Protein AF-0000000086651908 (afdb_homodimer)

Sequence (314 aa):
MNETTIYGICTTQDLDAVMSHMNNARYLREIDFARFHYFIQTEAFSLMRKMGATAVLGGSSTRYRRPIPFLMVYKITTKLIYWDEKSLYFEHKFINLRNNFIHTIILTKQTTIGLKISLTEFLQKLEPEINLPEITQDLKLWLESMEYSSQKLKKKNMNETTIYGICTTQDLDAVMSHMNNARYLREIDFARFHYFIQTEAFSLMRKMGATAVLGGSSTRYRRPIPFLMVYKITTKLIYWDEKSLYFEHKFINLRNNFIHTIILTKQTTIGLKISLTEFLQKLEPEINLPEITQDLKLWLESMEYSSQKLKKKN

Solvent-accessible surface area (backbone atoms only — not comparable to full-atom values): 16407 Å² total; per-residue (Å²): 122,74,67,41,74,48,76,49,65,37,48,77,88,36,36,34,91,90,39,74,24,55,28,75,24,49,55,49,45,52,46,52,52,47,50,50,51,42,29,55,76,62,46,46,45,63,52,35,50,76,58,61,24,49,74,40,76,40,30,38,38,37,41,47,72,44,82,50,44,66,65,41,51,30,33,38,38,39,30,64,52,36,66,53,70,53,35,43,28,36,42,35,37,37,26,32,69,87,78,64,47,67,28,33,42,34,40,35,36,33,36,52,42,63,59,89,61,46,43,65,58,56,47,29,73,70,36,72,82,65,73,85,52,74,76,47,68,27,57,52,29,36,53,50,12,51,52,44,50,53,51,56,55,56,71,73,98,120,74,67,41,75,49,77,50,64,36,48,78,89,36,35,35,92,89,40,73,25,55,27,74,25,48,55,48,44,52,46,53,53,49,50,50,50,43,29,55,74,62,45,46,44,61,54,35,50,74,59,61,23,50,72,42,76,40,31,39,37,38,40,46,71,45,84,50,46,66,66,41,51,31,33,38,39,39,30,64,51,36,65,52,70,52,34,42,29,33,42,35,36,37,25,33,67,87,76,64,48,68,27,34,42,33,40,35,34,31,35,53,42,64,59,90,61,47,43,65,57,55,46,30,72,71,35,74,83,65,72,86,52,72,75,48,68,28,57,51,29,38,52,51,12,50,50,45,50,53,50,57,55,55,72,75,99

Organism: Vespula vulgaris (NCBI:txid7454)

pLDDT: mean 92.07, std 8.55, range [45.19, 98.31]

InterPro domains:
  IPR029069 HotDog domain superfamily [SSF54637] (4-116)
  IPR051490 THEM6/lcsJ thioesterase [PTHR12475] (1-156)

Foldseek 3Di:
DDKDKDKDWAAPVQDDPVDQFGDPVVVVVVVVVVVVVVCVVLVVVVLCVVLVKDKDWPDKDKDFDATHGHGFMWMKMKDFQFDDFFKTKIKIFTAGPPPRDTGMIMITIIGMDNHPGGVVVSVCVSPVPDDGHDDDPVRVVVVVVVVVVVVVVVVVD/DDKDKDKDWAAPVQDDPVDQ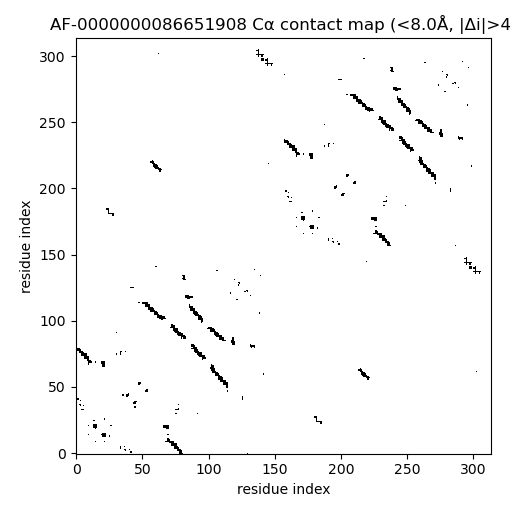FGDPVVVVVVVVVVVVVVCVVLVVVVLCVVLVKDKDWPDKDKDFDATHGHGFMWMKMKDFQFDDFFKTKIKIFTAGPPPRDTGMIMITIIGMDNHPGGVVVSVCVSPVPDDGHDDDPVRVVVVVVVVVVVVVVVVVD

Secondary structure (DSSP, 8-state):
--EEEEEEE--GGGB-SSSSBB-HHHHHHHHHHHHHHHHHHTTHHHHHHHTT-EEEEEEEEEEESSPPBTT-EEEEEEEEEEE-SSEEEEEEEEEETTT--EEEEEEEEEEEES--S-HHHHHHHH-TT--PPPPPHHHHHHHHHHHHHHHHHHHH-/--EEEEEEE--GGGB-SSSSBB-HHHHHHHHHHHHHHHHHHTTHHHHHHHTT-EEEEEEEEEEESSPPBTT-EEEEEEEEEEE-SSEEEEEEEEEETTT--EEEEEEEEEEEES--S-HHHHHHHH-TT--PPPPPHHHHHHHHHHHHHHHHHHHH-

Radius of gyration: 19.72 Å; Cα contacts (8 Å, |Δi|>4): 596; chains: 2; bounding box: 50×59×41 Å

Structure (mmCIF, N/CA/C/O backbone):
data_AF-0000000086651908-model_v1
#
loop_
_entity.id
_entity.type
_entity.pdbx_description
1 polymer 'Protein THEM6'
#
loop_
_atom_site.group_PDB
_atom_site.id
_atom_site.type_symbol
_atom_site.label_atom_id
_atom_site.label_alt_id
_atom_site.label_comp_id
_atom_site.label_asym_id
_atom_site.label_entity_id
_atom_site.label_seq_id
_atom_site.pdbx_PDB_ins_code
_atom_site.Cartn_x
_atom_site.Cartn_y
_atom_site.Cartn_z
_atom_site.occupancy
_atom_site.B_iso_or_equiv
_atom_site.auth_seq_id
_atom_site.auth_comp_id
_atom_site.auth_asym_id
_atom_site.auth_atom_id
_atom_site.pdbx_PDB_model_num
ATOM 1 N N . MET A 1 1 ? -13.289 13.656 14.219 1 63.38 1 MET A N 1
ATOM 2 C CA . MET A 1 1 ? -12.5 14.398 13.242 1 63.38 1 MET A CA 1
ATOM 3 C C . MET A 1 1 ? -13.133 14.336 11.859 1 63.38 1 MET A C 1
ATOM 5 O O . MET A 1 1 ? -13.867 13.398 11.547 1 63.38 1 MET A O 1
ATOM 9 N N . ASN A 1 2 ? -13.023 15.383 11.078 1 80.25 2 ASN A N 1
ATOM 10 C CA . ASN A 1 2 ? -13.773 15.609 9.852 1 80.25 2 ASN A CA 1
ATOM 11 C C . ASN A 1 2 ? -13.391 14.609 8.758 1 80.25 2 ASN A C 1
ATOM 13 O O . ASN A 1 2 ? -12.242 14.172 8.695 1 80.25 2 ASN A O 1
ATOM 17 N N . GLU A 1 3 ? -14.383 13.984 8.258 1 94.06 3 GLU A N 1
ATOM 18 C CA . GLU A 1 3 ? -14.266 13.148 7.07 1 94.06 3 GLU A CA 1
ATOM 19 C C . GLU A 1 3 ? -14.539 13.945 5.805 1 94.06 3 GLU A C 1
ATOM 21 O O . GLU A 1 3 ? -15.461 14.766 5.766 1 94.06 3 GLU A O 1
ATOM 26 N N . THR A 1 4 ? -13.672 13.875 4.844 1 96.38 4 THR A N 1
ATOM 27 C CA . THR A 1 4 ? -13.891 14.539 3.561 1 96.38 4 THR A CA 1
ATOM 28 C C . THR A 1 4 ? -14.203 13.516 2.471 1 96.38 4 THR A C 1
ATOM 30 O O . THR A 1 4 ? -13.922 12.328 2.627 1 96.38 4 THR A O 1
ATOM 33 N N . THR A 1 5 ? -14.898 13.969 1.445 1 97.31 5 THR A N 1
ATOM 34 C CA . THR A 1 5 ? -15.297 13.086 0.359 1 97.31 5 THR A CA 1
ATOM 35 C C . THR A 1 5 ? -14.969 13.711 -0.996 1 97.31 5 THR A C 1
ATOM 37 O O . THR A 1 5 ? -15.188 14.898 -1.205 1 97.31 5 THR A O 1
ATOM 40 N N . ILE A 1 6 ? -14.445 12.938 -1.839 1 96.44 6 ILE A N 1
ATOM 41 C CA . ILE A 1 6 ? -14.312 13.328 -3.238 1 96.44 6 ILE A CA 1
ATOM 42 C C . ILE A 1 6 ? -14.883 12.227 -4.133 1 96.44 6 ILE A C 1
ATOM 44 O O . ILE A 1 6 ? -15.07 11.094 -3.689 1 96.44 6 ILE A O 1
ATOM 48 N N . TYR A 1 7 ? -15.219 12.617 -5.359 1 96.62 7 TYR A N 1
ATOM 49 C CA . TYR A 1 7 ? -15.898 11.703 -6.258 1 96.62 7 TYR A CA 1
ATOM 50 C C . TYR A 1 7 ? -15.062 11.422 -7.496 1 96.62 7 TYR A C 1
ATOM 52 O O . TYR A 1 7 ? -14.195 12.219 -7.859 1 96.62 7 TYR A O 1
ATOM 60 N N . GLY A 1 8 ? -15.281 10.195 -8.031 1 94.75 8 GLY A N 1
ATOM 61 C CA . GLY A 1 8 ? -14.562 9.812 -9.234 1 94.75 8 GLY A CA 1
ATOM 62 C C . GLY A 1 8 ? -15.312 8.789 -10.07 1 94.75 8 GLY A C 1
ATOM 63 O O . GLY A 1 8 ? -16.328 8.258 -9.641 1 94.75 8 GLY A O 1
ATOM 64 N N . ILE A 1 9 ? -14.766 8.641 -11.32 1 95.06 9 ILE A N 1
ATOM 65 C CA . ILE A 1 9 ? -15.266 7.637 -12.25 1 95.06 9 ILE A CA 1
ATOM 66 C C . ILE A 1 9 ? -14.094 6.836 -12.82 1 95.06 9 ILE A C 1
ATOM 68 O O . ILE A 1 9 ? -13.055 7.398 -13.164 1 95.06 9 ILE A O 1
ATOM 72 N N . CYS A 1 10 ? -14.266 5.535 -12.758 1 93.81 10 CYS A N 1
ATOM 73 C CA . CYS A 1 10 ? -13.234 4.707 -13.383 1 93.81 10 CYS A CA 1
ATOM 74 C C . CYS A 1 10 ? -13.297 4.809 -14.898 1 93.81 10 CYS A C 1
ATOM 76 O O . CYS A 1 10 ? -14.297 4.441 -15.508 1 93.81 10 CYS A O 1
ATOM 78 N N . THR A 1 11 ? -12.242 5.281 -15.492 1 91.94 11 THR A N 1
ATOM 79 C CA . THR A 1 11 ? -12.188 5.477 -16.938 1 91.94 11 THR A CA 1
ATOM 80 C C . THR A 1 11 ? -11.188 4.516 -17.578 1 91.94 11 THR A C 1
ATOM 82 O O . THR A 1 11 ? -10.516 3.756 -16.875 1 91.94 11 THR A O 1
ATOM 85 N N . THR A 1 12 ? -11 4.539 -18.891 1 85.81 12 THR A N 1
ATOM 86 C CA . THR A 1 12 ? -10.133 3.623 -19.625 1 85.81 12 THR A CA 1
ATOM 87 C C . THR A 1 12 ? -8.672 3.82 -19.234 1 85.81 12 THR A C 1
ATOM 89 O O . THR A 1 12 ? -7.898 2.861 -19.188 1 85.81 12 THR A O 1
ATOM 92 N N . GLN A 1 13 ? -8.352 5 -18.844 1 81.25 13 GLN A N 1
ATOM 93 C CA . GLN A 1 13 ? -6.969 5.309 -18.5 1 81.25 13 GLN A CA 1
ATOM 94 C C . GLN A 1 13 ? -6.586 4.672 -17.156 1 81.25 13 GLN A C 1
ATOM 96 O O . GLN A 1 13 ? -5.402 4.547 -16.844 1 81.25 13 GLN A O 1
ATOM 101 N N . ASP A 1 14 ? -7.617 4.285 -16.438 1 80.31 14 ASP A N 1
ATOM 102 C CA . ASP A 1 14 ? -7.414 3.719 -15.102 1 80.31 14 ASP A CA 1
ATOM 103 C C . ASP A 1 14 ? -7.301 2.197 -15.164 1 80.31 14 ASP A C 1
ATOM 105 O O . ASP A 1 14 ? -7.059 1.546 -14.141 1 80.31 14 ASP A O 1
ATOM 109 N N . LEU A 1 15 ? -7.496 1.682 -16.328 1 79.06 15 LEU A N 1
ATOM 110 C CA . LEU A 1 15 ? -7.684 0.237 -16.406 1 79.06 15 LEU A CA 1
ATOM 111 C C . LEU A 1 15 ? -6.367 -0.467 -16.719 1 79.06 15 LEU A C 1
ATOM 113 O O . LEU A 1 15 ? -5.484 0.111 -17.359 1 79.06 15 LEU A O 1
ATOM 117 N N . ASP A 1 16 ? -6.227 -1.637 -16.016 1 73.31 16 ASP A N 1
ATOM 118 C CA . ASP A 1 16 ? -5.168 -2.537 -16.469 1 73.31 16 ASP A CA 1
ATOM 119 C C . ASP A 1 16 ? -5.547 -3.213 -17.781 1 73.31 16 ASP A C 1
ATOM 121 O O . ASP A 1 16 ? -6.727 -3.445 -18.047 1 73.31 16 ASP A O 1
ATOM 125 N N . ALA A 1 17 ? -4.648 -3.209 -18.672 1 61 17 ALA A N 1
ATOM 126 C CA . ALA A 1 17 ? -4.891 -3.666 -20.031 1 61 17 ALA A CA 1
ATOM 127 C C . ALA A 1 17 ? -5.57 -5.031 -20.047 1 61 17 ALA A C 1
ATOM 129 O O . ALA A 1 17 ? -6.426 -5.301 -20.891 1 61 17 ALA A O 1
ATOM 130 N N . VAL A 1 18 ? -5.156 -5.75 -19.047 1 62.22 18 VAL A N 1
ATOM 131 C CA . VAL A 1 18 ? -5.609 -7.137 -19.109 1 62.22 18 VAL A CA 1
ATOM 132 C C . VAL A 1 18 ? -6.965 -7.273 -18.422 1 62.22 18 VAL A C 1
ATOM 134 O O . VAL A 1 18 ? -7.777 -8.125 -18.812 1 62.22 18 VAL A O 1
ATOM 137 N N . MET A 1 19 ? -7.121 -6.246 -17.484 1 64.56 19 MET A N 1
ATOM 138 C CA . MET A 1 19 ? -8.352 -6.402 -16.719 1 64.56 19 MET A CA 1
ATOM 139 C C . MET A 1 19 ? -9.211 -5.148 -16.812 1 64.56 19 MET A C 1
ATOM 141 O O . MET A 1 19 ? -8.703 -4.051 -17.031 1 64.56 19 MET A O 1
ATOM 145 N N . SER A 1 20 ? -10.438 -5.211 -17.109 1 76.69 20 SER A N 1
ATOM 146 C CA . SER A 1 20 ? -11.453 -4.164 -17.156 1 76.69 20 SER A CA 1
ATOM 147 C C . SER A 1 20 ? -11.664 -3.527 -15.789 1 76.69 20 SER A C 1
ATOM 149 O O . SER A 1 20 ? -12.766 -3.072 -15.477 1 76.69 20 SER A O 1
ATOM 151 N N . HIS A 1 21 ? -10.602 -3.549 -14.922 1 84.12 21 HIS A N 1
ATOM 152 C CA . HIS A 1 21 ? -10.711 -2.979 -13.586 1 84.12 21 HIS A CA 1
ATOM 153 C C . HIS A 1 21 ? -9.609 -1.947 -13.336 1 84.12 21 HIS A C 1
ATOM 155 O O . HIS A 1 21 ? -8.602 -1.927 -14.047 1 84.12 21 HIS A O 1
ATOM 161 N N . MET A 1 22 ? -9.906 -1.073 -12.336 1 86.44 22 MET A N 1
ATOM 162 C CA . MET A 1 22 ? -8.961 -0.016 -11.984 1 86.44 22 MET A CA 1
ATOM 163 C C . MET A 1 22 ? -7.598 -0.599 -11.625 1 86.44 22 MET A C 1
ATOM 165 O O . MET A 1 22 ? -7.508 -1.563 -10.867 1 86.44 22 MET A O 1
ATOM 169 N N . ASN A 1 23 ? -6.633 -0.021 -12.172 1 86.38 23 ASN A N 1
ATOM 170 C CA . ASN A 1 23 ? -5.25 -0.396 -11.898 1 86.38 23 ASN A CA 1
ATOM 171 C C . ASN A 1 23 ? -4.852 -0.056 -10.461 1 86.38 23 ASN A C 1
ATOM 173 O O . ASN A 1 23 ? -5.234 0.99 -9.938 1 86.38 23 ASN A O 1
ATOM 177 N N . ASN A 1 24 ? -4.035 -0.956 -9.867 1 84.62 24 ASN A N 1
ATOM 178 C CA . ASN A 1 24 ? -3.643 -0.783 -8.469 1 84.62 24 ASN A CA 1
ATOM 179 C C . ASN A 1 24 ? -2.898 0.532 -8.258 1 84.62 24 ASN A C 1
ATOM 181 O O . ASN A 1 24 ? -3.029 1.16 -7.203 1 84.62 24 ASN A O 1
ATOM 185 N N . ALA A 1 25 ? -2.107 0.965 -9.227 1 86.69 25 ALA A N 1
ATOM 186 C CA . ALA A 1 25 ? -1.363 2.219 -9.141 1 86.69 25 ALA A CA 1
ATOM 187 C C . ALA A 1 25 ? -2.309 3.412 -9.023 1 86.69 25 ALA A C 1
ATOM 189 O O . ALA A 1 25 ? -2.006 4.387 -8.336 1 86.69 25 ALA A O 1
ATOM 190 N N . ARG A 1 26 ? -3.406 3.244 -9.656 1 89 26 ARG A N 1
ATOM 191 C CA . ARG A 1 26 ? -4.355 4.352 -9.68 1 89 26 ARG A CA 1
ATOM 192 C C . ARG A 1 26 ? -4.938 4.602 -8.289 1 89 26 ARG A C 1
ATOM 194 O O . ARG A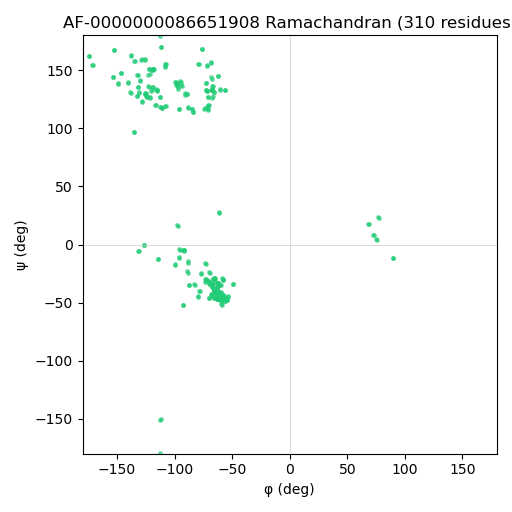 1 26 ? -5.199 5.746 -7.918 1 89 26 ARG A O 1
ATOM 201 N N . TYR A 1 27 ? -5.141 3.596 -7.52 1 93.06 27 TYR A N 1
ATOM 202 C CA . TYR A 1 27 ? -5.672 3.768 -6.172 1 93.06 27 TYR A CA 1
ATOM 203 C C . TYR A 1 27 ? -4.809 4.73 -5.363 1 93.06 27 TYR A C 1
ATOM 205 O O . TYR A 1 27 ? -5.324 5.652 -4.73 1 93.06 27 TYR A O 1
ATOM 213 N N . LEU A 1 28 ? -3.525 4.527 -5.449 1 91.69 28 LEU A N 1
ATOM 214 C CA . LEU A 1 28 ? -2.613 5.359 -4.672 1 91.69 28 LEU A CA 1
ATOM 215 C C . LEU A 1 28 ? -2.584 6.785 -5.215 1 91.69 28 LEU A C 1
ATOM 217 O O . LEU A 1 28 ? -2.451 7.742 -4.449 1 91.69 28 LEU A O 1
ATOM 221 N N . ARG A 1 29 ? -2.729 6.891 -6.453 1 90.12 29 ARG A N 1
ATOM 222 C CA . ARG A 1 29 ? -2.818 8.227 -7.039 1 90.12 29 ARG A CA 1
ATOM 223 C C . ARG A 1 29 ? -4.047 8.969 -6.523 1 90.12 29 ARG A C 1
ATOM 225 O O . ARG A 1 29 ? -3.959 10.133 -6.141 1 90.12 29 ARG A O 1
ATOM 232 N N . GLU A 1 30 ? -5.113 8.289 -6.539 1 93.19 30 GLU A N 1
ATOM 233 C CA . GLU A 1 30 ? -6.359 8.891 -6.078 1 93.19 30 GLU A CA 1
ATOM 234 C C . GLU A 1 30 ? -6.27 9.297 -4.609 1 93.19 30 GLU A C 1
ATOM 236 O O . GLU A 1 30 ? -6.836 10.312 -4.203 1 93.19 30 GLU A O 1
ATOM 241 N N . ILE A 1 31 ? -5.551 8.516 -3.875 1 93.44 31 ILE A N 1
ATOM 242 C CA . ILE A 1 31 ? -5.469 8.852 -2.457 1 93.44 31 ILE A CA 1
ATOM 243 C C . ILE A 1 31 ? -4.57 10.07 -2.266 1 93.44 31 ILE A C 1
ATOM 245 O O . ILE A 1 31 ? -4.738 10.828 -1.31 1 93.44 31 ILE A O 1
ATOM 249 N N . ASP A 1 32 ? -3.594 10.273 -3.123 1 90.19 32 ASP A N 1
ATOM 250 C CA . ASP A 1 32 ? -2.809 11.508 -3.07 1 90.19 32 ASP A CA 1
ATOM 251 C C . ASP A 1 32 ? -3.703 12.734 -3.217 1 90.19 32 ASP A C 1
ATOM 253 O O . ASP A 1 32 ? -3.605 13.68 -2.43 1 90.19 32 ASP A O 1
ATOM 257 N N . PHE A 1 33 ? -4.609 12.633 -4.129 1 90.75 33 PHE A N 1
ATOM 258 C CA . PHE A 1 33 ? -5.539 13.734 -4.332 1 90.75 33 PHE A CA 1
ATOM 259 C C . PHE A 1 33 ? -6.477 13.883 -3.137 1 90.75 33 PHE A C 1
ATOM 261 O O . PHE A 1 33 ? -6.766 14.992 -2.697 1 90.75 33 PHE A O 1
ATOM 268 N N . ALA A 1 34 ? -6.93 12.766 -2.67 1 94.69 34 ALA A N 1
ATOM 269 C CA . ALA A 1 34 ? -7.844 12.773 -1.531 1 94.69 34 ALA A CA 1
ATOM 270 C C . ALA A 1 34 ? -7.176 13.375 -0.297 1 94.69 34 ALA A C 1
ATOM 272 O O . ALA A 1 34 ? -7.801 14.133 0.449 1 94.69 34 ALA A O 1
ATOM 273 N N . ARG A 1 35 ? -5.98 13.031 -0.095 1 93.12 35 ARG A N 1
ATOM 274 C CA . ARG A 1 35 ? -5.223 13.57 1.031 1 93.12 35 ARG A CA 1
ATOM 275 C C . ARG A 1 35 ? -5.031 15.078 0.889 1 93.12 35 ARG A C 1
ATOM 277 O O . ARG A 1 35 ? -5.207 15.828 1.854 1 93.12 35 ARG A O 1
ATOM 284 N N . PHE A 1 36 ? -4.66 15.453 -0.308 1 91.25 36 PHE A N 1
ATOM 285 C CA . PHE A 1 36 ? -4.5 16.891 -0.559 1 91.25 36 PHE A CA 1
ATOM 286 C C . PHE A 1 36 ? -5.812 17.625 -0.331 1 91.25 36 PHE A C 1
ATOM 288 O O . PHE A 1 36 ? -5.84 18.672 0.318 1 91.25 36 PHE A O 1
ATOM 295 N N . HIS A 1 37 ? -6.828 17.109 -0.873 1 94.69 37 HIS A N 1
ATOM 296 C CA . HIS A 1 37 ? -8.164 17.672 -0.661 1 94.69 37 HIS A CA 1
ATOM 297 C C . HIS A 1 37 ? -8.477 17.797 0.826 1 94.69 37 HIS A C 1
ATOM 299 O O . HIS A 1 37 ? -8.984 18.828 1.271 1 94.69 37 HIS A O 1
ATOM 305 N N . TYR A 1 38 ? -8.188 16.812 1.594 1 95.88 38 TYR A N 1
ATOM 306 C CA . TYR A 1 38 ? -8.422 16.812 3.033 1 95.88 38 TYR A CA 1
ATOM 307 C C . TYR A 1 38 ? -7.668 17.953 3.705 1 95.88 38 TYR A C 1
ATOM 309 O O . TYR A 1 38 ? -8.242 18.703 4.5 1 95.88 38 TYR A O 1
ATOM 317 N N . PHE A 1 39 ? -6.426 18.078 3.385 1 93.81 39 PHE A N 1
ATOM 318 C CA . PHE A 1 39 ? -5.582 19.109 3.996 1 93.81 39 PHE A CA 1
ATOM 319 C C . PHE A 1 39 ? -6.09 20.5 3.658 1 93.81 39 PHE A C 1
ATOM 321 O O . PHE A 1 39 ? -6.078 21.391 4.508 1 93.81 39 PHE A O 1
ATOM 328 N N . ILE A 1 40 ? -6.551 20.703 2.471 1 92.88 40 ILE A N 1
ATOM 329 C CA . ILE A 1 40 ? -7.062 22 2.051 1 92.88 40 ILE A CA 1
ATOM 330 C C . ILE A 1 40 ? -8.383 22.297 2.758 1 92.88 40 ILE A C 1
ATOM 332 O O . ILE A 1 40 ? -8.562 23.359 3.346 1 92.88 40 ILE A O 1
ATOM 336 N N . GLN A 1 41 ? -9.234 21.297 2.758 1 93.19 41 GLN A N 1
ATOM 337 C CA . GLN A 1 41 ? -10.578 21.484 3.311 1 93.19 41 GLN A CA 1
ATOM 338 C C . GLN A 1 41 ? -10.516 21.75 4.812 1 93.19 41 GLN A C 1
ATOM 340 O O . GLN A 1 41 ? -11.367 22.469 5.355 1 93.19 41 GLN A O 1
ATOM 345 N N . THR A 1 42 ? -9.539 21.25 5.512 1 92.12 42 THR A N 1
ATOM 346 C CA . THR A 1 42 ? -9.43 21.422 6.957 1 92.12 42 THR A CA 1
ATOM 347 C C . THR A 1 42 ? -8.516 22.594 7.293 1 92.12 42 THR A C 1
ATOM 349 O O . THR A 1 42 ? -8.195 22.828 8.461 1 92.12 42 THR A O 1
ATOM 352 N N . GLU A 1 43 ? -7.891 23.25 6.297 1 91.88 43 GLU A N 1
ATOM 353 C CA . GLU A 1 43 ? -6.984 24.391 6.43 1 91.88 43 GLU A CA 1
ATOM 354 C C . GLU A 1 43 ? -5.641 23.953 7.008 1 91.88 43 GLU A C 1
ATOM 356 O O . GLU A 1 43 ? -4.871 24.797 7.488 1 91.88 43 GLU A O 1
ATOM 361 N N . ALA A 1 44 ? -5.523 22.703 7.09 1 92.25 44 ALA A N 1
ATOM 362 C CA . ALA A 1 44 ? -4.262 22.156 7.59 1 92.25 44 ALA A CA 1
ATOM 363 C C . ALA A 1 44 ? -3.109 22.516 6.648 1 92.25 44 ALA A C 1
ATOM 365 O O . ALA A 1 44 ? -1.995 22.781 7.098 1 92.25 44 ALA A O 1
ATOM 366 N N . PHE A 1 45 ? -3.445 22.484 5.469 1 91.56 45 PHE A N 1
ATOM 367 C CA . PHE A 1 45 ? -2.422 22.75 4.465 1 91.56 45 PHE A CA 1
ATOM 368 C C . PHE A 1 45 ? -1.812 24.125 4.664 1 91.56 45 PHE A C 1
ATOM 370 O O . PHE A 1 45 ? -0.59 24.266 4.758 1 91.56 45 PHE A O 1
ATOM 377 N N . SER A 1 46 ? -2.623 25.141 4.754 1 92.81 46 SER A N 1
ATOM 378 C CA . SER A 1 46 ? -2.17 26.531 4.918 1 92.81 46 SER A CA 1
ATOM 379 C C . SER A 1 46 ? -1.404 26.703 6.227 1 92.81 46 SER A C 1
ATOM 381 O O . SER A 1 46 ? -0.365 27.359 6.258 1 92.81 46 SER A O 1
ATOM 383 N N . LEU A 1 47 ? -1.901 26.109 7.191 1 93.5 47 LEU A N 1
ATOM 384 C CA . LEU A 1 47 ? -1.259 26.25 8.492 1 93.5 47 LEU A CA 1
ATOM 385 C C . LEU A 1 47 ? 0.102 25.562 8.5 1 93.5 47 LEU A C 1
ATOM 387 O O . LEU A 1 47 ? 1.073 26.094 9.031 1 93.5 47 LEU A O 1
ATOM 391 N N . MET A 1 48 ? 0.182 24.359 7.953 1 92.38 48 MET A N 1
ATOM 392 C CA . MET A 1 48 ? 1.445 23.625 7.863 1 92.38 48 MET A CA 1
ATOM 393 C C . MET A 1 48 ? 2.479 24.438 7.082 1 92.38 48 MET A C 1
ATOM 395 O O . MET A 1 48 ? 3.633 24.547 7.5 1 92.38 48 MET A O 1
ATOM 399 N N . ARG A 1 49 ? 2.068 24.969 6.055 1 91.38 49 ARG A N 1
ATOM 400 C CA . ARG A 1 49 ? 2.955 25.766 5.215 1 91.38 49 ARG A CA 1
ATOM 401 C C . ARG A 1 49 ? 3.461 26.984 5.961 1 91.38 49 ARG A C 1
ATOM 403 O O . ARG A 1 49 ? 4.645 27.328 5.879 1 91.38 49 ARG A O 1
ATOM 410 N N . LYS A 1 50 ? 2.611 27.656 6.648 1 94.44 50 LYS A N 1
ATOM 411 C CA . LYS A 1 50 ? 2.971 28.828 7.441 1 94.44 50 LYS A CA 1
ATOM 412 C C . LYS A 1 50 ? 4.02 28.484 8.492 1 94.44 50 LYS A C 1
ATOM 414 O O . LYS A 1 50 ? 4.879 29.312 8.812 1 94.44 50 LYS A O 1
ATOM 419 N N . MET A 1 51 ? 3.977 27.297 8.891 1 94.06 51 MET A N 1
ATOM 420 C CA . MET A 1 51 ? 4.891 26.859 9.945 1 94.06 51 MET A CA 1
ATOM 421 C C . MET A 1 51 ? 6.168 26.281 9.344 1 94.06 51 MET A C 1
ATOM 423 O O . MET A 1 51 ? 7.051 25.828 10.078 1 94.06 51 MET A O 1
ATOM 427 N N . GLY A 1 52 ? 6.207 26.188 8.055 1 92.69 52 GLY A N 1
ATOM 428 C CA . GLY A 1 52 ? 7.383 25.656 7.387 1 92.69 52 GLY A CA 1
ATOM 429 C C . GLY A 1 52 ? 7.484 24.141 7.461 1 92.69 52 GLY A C 1
ATOM 430 O O . GLY A 1 52 ? 8.586 23.594 7.512 1 92.69 52 GLY A O 1
ATOM 431 N N . ALA A 1 53 ? 6.336 23.516 7.66 1 93.56 53 ALA A N 1
ATOM 432 C CA . ALA A 1 53 ? 6.305 22.062 7.801 1 93.56 53 ALA A CA 1
ATOM 433 C C . ALA A 1 53 ? 5.68 21.422 6.57 1 93.56 53 ALA A C 1
ATOM 435 O O . ALA A 1 53 ? 4.992 22.078 5.789 1 93.56 53 ALA A O 1
ATOM 436 N N . THR A 1 54 ? 6.062 20.188 6.316 1 90.5 54 THR A N 1
ATOM 437 C CA . THR A 1 54 ? 5.48 19.391 5.246 1 90.5 54 THR A CA 1
ATOM 438 C C . THR A 1 54 ? 5.18 17.969 5.73 1 90.5 54 THR A C 1
ATOM 440 O O . THR A 1 54 ? 5.602 17.578 6.824 1 90.5 54 THR A O 1
ATOM 443 N N . ALA A 1 55 ? 4.277 17.375 5.02 1 91.69 55 ALA A N 1
ATOM 444 C CA . ALA A 1 55 ? 3.928 15.984 5.336 1 91.69 55 ALA A CA 1
ATOM 445 C C . ALA A 1 55 ? 4.305 15.047 4.191 1 91.69 55 ALA A C 1
ATOM 447 O O . ALA A 1 55 ? 4.066 15.359 3.021 1 91.69 55 ALA A O 1
ATOM 448 N N . VAL A 1 56 ? 4.922 13.977 4.52 1 90.44 56 VAL A N 1
ATOM 449 C CA . VAL A 1 56 ? 5.344 13.008 3.512 1 90.44 56 VAL A CA 1
ATOM 450 C C . VAL A 1 56 ? 4.719 11.648 3.812 1 90.44 56 VAL A C 1
ATOM 452 O O . VAL A 1 56 ? 4.477 11.312 4.973 1 90.44 56 VAL A O 1
ATOM 455 N N . LEU A 1 57 ? 4.438 10.969 2.727 1 93.25 57 LEU A N 1
ATOM 456 C CA . LEU A 1 57 ? 3.891 9.625 2.895 1 93.25 57 LEU A CA 1
ATOM 457 C C . LEU A 1 57 ? 4.977 8.648 3.336 1 93.25 57 LEU A C 1
ATOM 459 O O . LEU A 1 57 ? 5.91 8.367 2.58 1 93.25 57 LEU A O 1
ATOM 463 N N . GLY A 1 58 ? 4.82 8.086 4.527 1 95.12 58 GLY A N 1
ATOM 464 C CA . GLY A 1 58 ? 5.809 7.16 5.062 1 95.12 58 GLY A CA 1
ATOM 465 C C . GLY A 1 58 ? 5.418 5.707 4.887 1 95.12 58 GLY A C 1
ATOM 466 O O . GLY A 1 58 ? 6.262 4.816 5.004 1 95.12 58 GLY A O 1
ATOM 467 N N . GLY A 1 59 ? 4.129 5.504 4.617 1 96.69 59 GLY A N 1
ATOM 468 C CA . GLY A 1 59 ? 3.643 4.145 4.441 1 96.69 59 GLY A CA 1
ATOM 469 C C . GLY A 1 59 ? 2.189 4.078 4.008 1 96.69 59 GLY A C 1
ATOM 470 O O . GLY A 1 59 ? 1.443 5.047 4.18 1 96.69 59 GLY A O 1
ATOM 471 N N . SER A 1 60 ? 1.808 2.979 3.51 1 97.19 60 SER A N 1
ATOM 472 C CA . SER A 1 60 ? 0.423 2.717 3.129 1 97.19 60 SER A CA 1
ATOM 473 C C . SER A 1 60 ? 0.107 1.227 3.182 1 97.19 60 SER A C 1
ATOM 475 O O . SER A 1 60 ? 0.976 0.393 2.922 1 97.19 60 SER A O 1
ATOM 477 N N . SER A 1 61 ? -1.03 0.953 3.562 1 97.94 61 SER A N 1
ATOM 478 C CA . SER A 1 61 ? -1.562 -0.407 3.561 1 97.94 61 SER A CA 1
ATOM 479 C C . SER A 1 61 ? -2.908 -0.472 2.848 1 97.94 61 SER A C 1
ATOM 481 O O . SER A 1 61 ? -3.865 0.19 3.256 1 97.94 61 SER A O 1
ATOM 483 N N . THR A 1 62 ? -2.971 -1.28 1.866 1 97.06 62 THR A N 1
ATOM 484 C CA . THR A 1 62 ? -4.168 -1.34 1.033 1 97.06 62 THR A CA 1
ATOM 485 C C . THR A 1 62 ? -4.781 -2.734 1.07 1 97.06 62 THR A C 1
ATOM 487 O O . THR A 1 62 ? -4.078 -3.734 0.926 1 97.06 62 THR A O 1
ATOM 490 N N . ARG A 1 63 ? -6.02 -2.76 1.263 1 96.88 63 ARG A N 1
ATOM 491 C CA . ARG A 1 63 ? -6.801 -3.986 1.127 1 96.88 63 ARG A CA 1
ATOM 492 C C . ARG A 1 63 ? -7.82 -3.863 0 1 96.88 63 ARG A C 1
ATOM 494 O O . ARG A 1 63 ? -8.711 -3.012 0.053 1 96.88 63 ARG A O 1
ATOM 501 N N . TYR A 1 64 ? -7.664 -4.742 -0.927 1 95.5 64 TYR A N 1
ATOM 502 C CA . TYR A 1 64 ? -8.586 -4.785 -2.057 1 95.5 64 TYR A CA 1
ATOM 503 C C . TYR A 1 64 ? -9.688 -5.812 -1.827 1 95.5 64 TYR A C 1
ATOM 505 O O . TYR A 1 64 ? -9.422 -7.016 -1.763 1 95.5 64 TYR A O 1
ATOM 513 N N . ARG A 1 65 ? -10.859 -5.34 -1.751 1 94.31 65 ARG A N 1
ATOM 514 C CA . ARG A 1 65 ? -11.977 -6.254 -1.509 1 94.31 65 ARG A CA 1
ATOM 515 C C . ARG A 1 65 ? -12.594 -6.719 -2.82 1 94.31 65 ARG A C 1
ATOM 517 O O . ARG A 1 65 ? -12.82 -7.914 -3.018 1 94.31 65 ARG A O 1
ATOM 524 N N . ARG A 1 66 ? -12.914 -5.77 -3.639 1 93.5 66 ARG A N 1
ATOM 525 C CA . ARG A 1 66 ? -13.445 -6.004 -4.977 1 93.5 66 ARG A CA 1
ATOM 526 C C . ARG A 1 66 ? -12.859 -5.008 -5.977 1 93.5 66 ARG A C 1
ATOM 528 O O . ARG A 1 66 ? -12.703 -3.828 -5.66 1 93.5 66 ARG A O 1
ATOM 535 N N . PRO A 1 67 ? -12.539 -5.512 -7.125 1 91.5 67 PRO A N 1
ATOM 536 C CA . PRO A 1 67 ? -12.062 -4.57 -8.141 1 91.5 67 PRO A CA 1
ATOM 537 C C . PRO A 1 67 ? -13.125 -3.539 -8.531 1 91.5 67 PRO A C 1
ATOM 539 O O . PRO A 1 67 ? -14.32 -3.84 -8.516 1 91.5 67 PRO A O 1
ATOM 542 N N . ILE A 1 68 ? -12.648 -2.352 -8.805 1 94.19 68 ILE A N 1
ATOM 543 C CA . ILE A 1 68 ? -13.539 -1.312 -9.297 1 94.19 68 ILE A CA 1
ATOM 544 C C . ILE A 1 68 ? -13.695 -1.437 -10.812 1 94.19 68 ILE A C 1
ATOM 546 O O . ILE A 1 68 ? -12.727 -1.274 -11.555 1 94.19 68 ILE A O 1
ATOM 550 N N . PRO A 1 69 ? -14.898 -1.713 -11.297 1 92.69 69 PRO A N 1
ATOM 551 C CA . PRO A 1 69 ? -15.062 -1.932 -12.742 1 92.69 69 PRO A CA 1
ATOM 552 C C . PRO A 1 69 ? -15.039 -0.631 -13.539 1 92.69 69 PRO A C 1
ATOM 554 O O . PRO A 1 69 ? -15.164 0.453 -12.969 1 92.69 69 PRO A O 1
ATOM 557 N N . PHE A 1 70 ? -14.953 -0.834 -14.719 1 92.75 70 PHE A N 1
ATOM 558 C CA . PHE A 1 70 ? -14.977 0.275 -15.664 1 92.75 70 PHE A CA 1
ATOM 559 C C . PHE A 1 70 ? -16.281 1.051 -15.562 1 92.75 70 PHE A C 1
ATOM 561 O O . PHE A 1 70 ? -17.359 0.456 -15.43 1 92.75 70 PHE A O 1
ATOM 568 N N . LEU A 1 71 ? -16.188 2.412 -15.523 1 93.94 71 LEU A N 1
ATOM 569 C CA . LEU A 1 71 ? -17.266 3.379 -15.586 1 93.94 71 LEU A CA 1
ATOM 570 C C . LEU A 1 71 ? -18.031 3.438 -14.266 1 93.94 71 LEU A C 1
ATOM 572 O O . LEU A 1 71 ? -19.047 4.129 -14.156 1 93.94 71 LEU A O 1
ATOM 576 N N . MET A 1 72 ? -17.578 2.738 -13.297 1 95.19 72 MET A N 1
ATOM 577 C CA . MET A 1 72 ? -18.219 2.857 -11.984 1 95.19 72 MET A CA 1
ATOM 578 C C . MET A 1 72 ? -17.969 4.234 -11.383 1 95.19 72 MET A C 1
ATOM 580 O O . MET A 1 72 ? -16.844 4.738 -11.414 1 95.19 72 MET A O 1
ATOM 584 N N . VAL A 1 73 ? -19.062 4.789 -10.883 1 97.12 73 VAL A N 1
ATOM 585 C CA . VAL A 1 73 ? -18.938 6.02 -10.109 1 97.12 73 VAL A CA 1
ATOM 586 C C . VAL A 1 73 ? -18.719 5.684 -8.633 1 97.12 73 VAL A C 1
ATOM 588 O O . VAL A 1 73 ? -19.406 4.832 -8.078 1 97.12 73 VAL A O 1
ATOM 591 N N . TYR A 1 74 ? -17.703 6.297 -8.094 1 97.56 74 TYR A N 1
ATOM 592 C CA . TYR A 1 74 ? -17.359 5.992 -6.707 1 97.56 74 TYR A CA 1
ATOM 593 C C . TYR A 1 74 ? -17.016 7.258 -5.938 1 97.56 74 TYR A C 1
ATOM 595 O O . TYR A 1 74 ? -16.828 8.32 -6.535 1 97.56 74 TYR A O 1
ATOM 603 N N . LYS A 1 75 ? -17.016 7.199 -4.684 1 98.25 75 LYS A N 1
ATOM 604 C CA . LYS A 1 75 ? -16.5 8.258 -3.824 1 98.25 75 LYS A CA 1
ATOM 605 C C . LYS A 1 75 ? -15.352 7.746 -2.961 1 98.25 75 LYS A C 1
ATOM 607 O O . LYS A 1 75 ? -15.266 6.547 -2.676 1 98.25 75 LYS A O 1
ATOM 612 N N . ILE A 1 76 ? -14.477 8.609 -2.625 1 98.12 76 ILE A N 1
ATOM 613 C CA . ILE A 1 76 ? -13.391 8.344 -1.69 1 98.12 76 ILE A CA 1
ATOM 614 C C . ILE A 1 76 ? -13.602 9.148 -0.412 1 98.12 76 ILE A C 1
ATOM 616 O O . ILE A 1 76 ? -13.688 10.383 -0.456 1 98.12 76 ILE A O 1
ATOM 620 N N . THR A 1 77 ? -13.734 8.469 0.618 1 98.25 77 THR A N 1
ATOM 621 C CA . THR A 1 77 ? -13.789 9.156 1.904 1 98.25 77 THR A CA 1
ATOM 622 C C . THR A 1 77 ? -12.43 9.125 2.594 1 98.25 77 THR A C 1
ATOM 624 O O . THR A 1 77 ? -11.711 8.125 2.52 1 98.25 77 THR A O 1
ATOM 627 N N . THR A 1 78 ? -12.031 10.18 3.152 1 97.94 78 THR A N 1
ATOM 628 C CA . THR A 1 78 ? -10.766 10.32 3.867 1 97.94 78 THR A CA 1
ATOM 629 C C . THR A 1 78 ? -11.008 10.812 5.293 1 97.94 78 THR A C 1
ATOM 631 O O . THR A 1 78 ? -11.688 11.82 5.5 1 97.94 78 THR A O 1
ATOM 634 N N . LYS A 1 79 ? -10.461 10.102 6.23 1 96.94 79 LYS A N 1
ATOM 635 C CA . LYS A 1 79 ? -10.648 10.438 7.637 1 96.94 79 LYS A CA 1
ATOM 636 C C . LYS A 1 79 ? -9.352 10.305 8.422 1 96.94 79 LYS A C 1
ATOM 638 O O . LYS A 1 79 ? -8.633 9.305 8.281 1 96.94 79 LYS A O 1
ATOM 643 N N . LEU A 1 80 ? -9.016 11.32 9.18 1 96.88 80 LEU A N 1
ATOM 644 C CA . LEU A 1 80 ? -7.938 11.203 10.156 1 96.88 80 LEU A CA 1
ATOM 645 C C . LEU A 1 80 ? -8.352 10.305 11.312 1 96.88 80 LEU A C 1
ATOM 647 O O . LEU A 1 80 ? -9.266 10.633 12.07 1 96.88 80 LEU A O 1
ATOM 651 N N . ILE A 1 81 ? -7.617 9.188 11.531 1 97.06 81 ILE A N 1
ATOM 652 C CA . ILE A 1 81 ? -8.141 8.211 12.484 1 97.06 81 ILE A CA 1
ATOM 653 C C . ILE A 1 81 ? -7.219 8.125 13.695 1 97.06 81 ILE A C 1
ATOM 655 O O . ILE A 1 81 ? -7.574 7.523 14.711 1 97.06 81 ILE A O 1
ATOM 659 N N . TYR A 1 82 ? -6.086 8.688 13.586 1 97.62 82 TYR A N 1
ATOM 660 C CA . TYR A 1 82 ? -5.121 8.656 14.68 1 97.62 82 TYR A CA 1
ATOM 661 C C . TYR A 1 82 ? -3.936 9.562 14.383 1 97.62 82 TYR A C 1
ATOM 663 O O . TYR A 1 82 ? -3.717 9.961 13.234 1 97.62 82 TYR A O 1
ATOM 671 N N . TRP A 1 83 ? -3.275 10.047 15.375 1 97.25 83 TRP A N 1
ATOM 672 C CA . TRP A 1 83 ? -1.983 10.703 15.219 1 97.25 83 TRP A CA 1
ATOM 673 C C . TRP A 1 83 ? -1.09 10.453 16.422 1 97.25 83 TRP A C 1
ATOM 675 O O . TRP A 1 83 ? -1.58 10.141 17.516 1 97.25 83 TRP A O 1
ATOM 685 N N . ASP A 1 84 ? 0.163 10.398 16.141 1 96.38 84 ASP A N 1
ATOM 686 C CA . ASP A 1 84 ? 1.135 10.406 17.234 1 96.38 84 ASP A CA 1
ATOM 687 C C . ASP A 1 84 ? 1.95 11.695 17.234 1 96.38 84 ASP A C 1
ATOM 689 O O . ASP A 1 84 ? 1.435 12.766 16.891 1 96.38 84 ASP A O 1
ATOM 693 N N . GLU A 1 85 ? 3.15 11.664 17.688 1 93.69 85 GLU A N 1
ATOM 694 C CA . GLU A 1 85 ? 3.9 12.898 17.844 1 93.69 85 GLU A CA 1
ATOM 695 C C . GLU A 1 85 ? 4.277 13.508 16.5 1 93.69 85 GLU A C 1
ATOM 697 O O . GLU A 1 85 ? 4.301 14.734 16.344 1 93.69 85 GLU A O 1
ATOM 702 N N . LYS A 1 86 ? 4.484 12.617 15.484 1 93.88 86 LYS A N 1
ATOM 703 C CA . LYS A 1 86 ? 5.059 13.164 14.258 1 93.88 86 LYS A CA 1
ATOM 704 C C . LYS A 1 86 ? 4.27 12.711 13.031 1 93.88 86 LYS A C 1
ATOM 706 O O . LYS A 1 86 ? 4.492 13.203 11.922 1 93.88 86 LYS A O 1
ATOM 711 N N . SER A 1 87 ? 3.312 11.828 13.297 1 97.38 87 SER A N 1
ATOM 712 C CA . SER A 1 87 ? 2.674 11.234 12.125 1 97.38 87 SER A CA 1
ATOM 713 C C . SER A 1 87 ? 1.154 11.312 12.227 1 97.38 87 SER A C 1
ATOM 715 O O . SER A 1 87 ? 0.592 11.211 13.32 1 97.38 87 SER A O 1
ATOM 717 N N . LEU A 1 88 ? 0.578 11.578 11.109 1 97.25 88 LEU A N 1
ATOM 718 C CA . LEU A 1 88 ? -0.866 11.5 10.922 1 97.25 88 LEU A CA 1
ATOM 719 C C . LEU A 1 88 ? -1.248 10.188 10.234 1 97.25 88 LEU A C 1
ATOM 721 O O . LEU A 1 88 ? -0.562 9.75 9.312 1 97.25 88 LEU A O 1
ATOM 725 N N . TYR A 1 89 ? -2.342 9.578 10.672 1 98.06 89 TYR A N 1
ATOM 726 C CA . TYR A 1 89 ? -2.812 8.328 10.086 1 98.06 89 TYR A CA 1
ATOM 727 C C . TYR A 1 89 ? -4.227 8.484 9.539 1 98.06 89 TYR A C 1
ATOM 729 O O . TYR A 1 89 ? -5.148 8.859 10.273 1 98.06 89 TYR A O 1
ATOM 737 N N . PHE A 1 90 ? -4.359 8.117 8.281 1 97.69 90 PHE A N 1
ATOM 738 C CA . PHE A 1 90 ? -5.633 8.305 7.594 1 97.69 90 PHE A CA 1
ATOM 739 C C . PHE A 1 90 ? -6.199 6.969 7.129 1 97.69 90 PHE A C 1
ATOM 741 O O . PHE A 1 90 ? -5.449 6.031 6.852 1 97.69 90 PHE A O 1
ATOM 748 N N . GLU A 1 91 ? -7.5 6.914 7.078 1 98 91 GLU A N 1
ATOM 749 C CA . GLU A 1 91 ? -8.227 5.848 6.402 1 98 91 GLU A CA 1
ATOM 750 C C . GLU A 1 91 ? -8.961 6.375 5.172 1 98 91 GLU A C 1
ATOM 752 O O . GLU A 1 91 ? -9.664 7.387 5.246 1 98 91 GLU A O 1
ATOM 757 N N . HIS A 1 92 ? -8.727 5.742 4.09 1 98.06 92 HIS A N 1
ATOM 758 C CA . HIS A 1 92 ? -9.391 6.051 2.832 1 98.06 92 HIS A CA 1
ATOM 759 C C . HIS A 1 92 ? -10.258 4.883 2.369 1 98.06 92 HIS A C 1
ATOM 761 O O . HIS A 1 92 ? -9.82 3.73 2.4 1 98.06 92 HIS A O 1
ATOM 767 N N . LYS A 1 93 ? -11.469 5.152 1.975 1 98.19 93 LYS A N 1
ATOM 768 C CA . LYS A 1 93 ? -12.375 4.125 1.466 1 98.19 93 LYS A CA 1
ATOM 769 C C . LYS A 1 93 ? -12.875 4.477 0.068 1 98.19 93 LYS A C 1
ATOM 771 O O . LYS A 1 93 ? -13.32 5.602 -0.172 1 98.19 93 LYS A O 1
ATOM 776 N N . PHE A 1 94 ? -12.703 3.58 -0.789 1 98.12 94 PHE A N 1
ATOM 777 C CA . PHE A 1 94 ? -13.352 3.664 -2.09 1 98.12 94 PHE A CA 1
ATOM 778 C C . PHE A 1 94 ? -14.734 3.021 -2.045 1 98.12 94 PHE A C 1
ATOM 780 O O . PHE A 1 94 ? -14.852 1.805 -1.889 1 98.12 94 PHE A O 1
ATOM 787 N N . ILE A 1 95 ? -15.727 3.805 -2.289 1 98.31 95 ILE A N 1
ATOM 788 C CA . 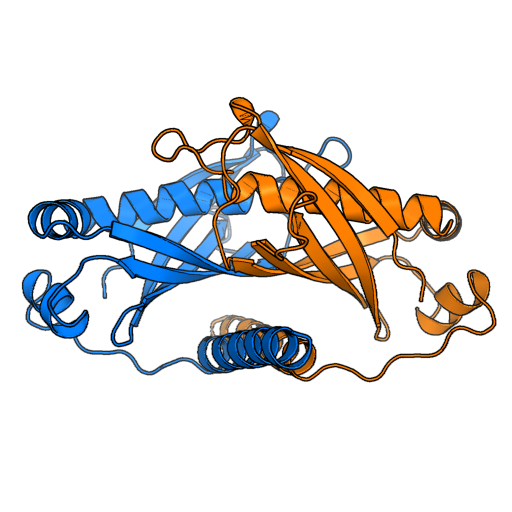ILE A 1 95 ? -17.078 3.34 -2.051 1 98.31 95 ILE A CA 1
ATOM 789 C C . ILE A 1 95 ? -17.922 3.496 -3.322 1 98.31 95 ILE A C 1
ATOM 791 O O . ILE A 1 95 ? -17.953 4.574 -3.922 1 98.31 95 ILE A O 1
ATOM 795 N N . ASN A 1 96 ? -18.578 2.43 -3.68 1 98.06 96 ASN A N 1
ATOM 796 C CA . ASN A 1 96 ? -19.531 2.473 -4.785 1 98.06 96 ASN A CA 1
ATOM 797 C C . ASN A 1 96 ? -20.719 3.361 -4.461 1 98.06 96 ASN A C 1
ATOM 799 O O . ASN A 1 96 ? -21.375 3.172 -3.436 1 98.06 96 ASN A O 1
ATOM 803 N N . LEU A 1 97 ? -21.078 4.246 -5.344 1 97.38 97 LEU A N 1
ATOM 804 C CA . LEU A 1 97 ? -22.156 5.188 -5.055 1 97.38 97 LEU A CA 1
ATOM 805 C C . LEU A 1 97 ? -23.516 4.512 -5.184 1 97.38 97 LEU A C 1
ATOM 807 O O . LEU A 1 97 ? -24.484 4.938 -4.551 1 97.38 97 LEU A O 1
ATOM 811 N N . ARG A 1 98 ? -23.547 3.477 -5.969 1 96.12 98 ARG A N 1
ATOM 812 C CA . ARG A 1 98 ? -24.828 2.84 -6.25 1 96.12 98 ARG A CA 1
ATOM 813 C C . ARG A 1 98 ? -25.266 1.944 -5.094 1 96.12 98 ARG A C 1
ATOM 815 O O . ARG A 1 98 ? -26.438 1.938 -4.715 1 96.12 98 ARG A O 1
ATOM 822 N N . ASN A 1 99 ? -24.359 1.231 -4.504 1 96.44 99 ASN A N 1
ATOM 823 C CA . ASN A 1 99 ? -24.766 0.254 -3.5 1 96.44 99 ASN A CA 1
ATOM 824 C C . ASN A 1 99 ? -24.016 0.445 -2.188 1 96.44 99 ASN A C 1
ATOM 826 O O . ASN A 1 99 ? -24.125 -0.372 -1.273 1 96.44 99 ASN A O 1
ATOM 830 N N . ASN A 1 100 ? -23.109 1.431 -2.102 1 96.81 100 ASN A N 1
ATOM 831 C CA . ASN A 1 100 ? -22.359 1.802 -0.905 1 96.81 100 ASN A CA 1
ATOM 832 C C . ASN A 1 100 ? -21.359 0.719 -0.512 1 96.81 100 ASN A C 1
ATOM 834 O O . ASN A 1 100 ? -20.859 0.713 0.612 1 96.81 100 ASN A O 1
ATOM 838 N N . PHE A 1 101 ? -21.078 -0.173 -1.497 1 97.12 101 PHE A N 1
ATOM 839 C CA . PHE A 1 101 ? -20.094 -1.208 -1.233 1 97.12 101 PHE A CA 1
ATOM 840 C C . PHE A 1 101 ? -18.688 -0.614 -1.19 1 97.12 101 PHE A C 1
ATOM 842 O O . PHE A 1 101 ? -18.312 0.175 -2.061 1 97.12 101 PHE A O 1
ATOM 849 N N . ILE A 1 102 ? -17.938 -0.962 -0.175 1 98 102 ILE A N 1
ATOM 850 C CA . ILE A 1 102 ? -16.547 -0.534 -0.051 1 98 102 ILE A CA 1
ATOM 851 C C . ILE A 1 102 ? -15.648 -1.473 -0.848 1 98 102 ILE A C 1
ATOM 853 O O . ILE A 1 102 ? -15.469 -2.633 -0.473 1 98 102 ILE A O 1
ATOM 857 N N . HIS A 1 103 ? -15.047 -0.959 -1.881 1 97.62 103 HIS A N 1
ATOM 858 C CA . HIS A 1 103 ? -14.227 -1.771 -2.775 1 97.62 103 HIS A CA 1
ATOM 859 C C . HIS A 1 103 ? -12.789 -1.864 -2.273 1 97.62 103 HIS A C 1
ATOM 861 O O . HIS A 1 103 ? -12.125 -2.883 -2.473 1 97.62 103 HIS A O 1
ATOM 867 N N . THR A 1 104 ? -12.289 -0.832 -1.687 1 97.5 104 THR A N 1
ATOM 868 C CA . THR A 1 104 ? -10.891 -0.759 -1.269 1 97.5 104 THR A CA 1
ATOM 869 C C . THR A 1 104 ? -10.75 0.109 -0.022 1 97.5 104 THR A C 1
ATOM 871 O O . THR A 1 104 ? -11.375 1.163 0.084 1 97.5 104 THR A O 1
ATOM 874 N N . ILE A 1 105 ? -9.93 -0.316 0.904 1 97.94 105 ILE A N 1
ATOM 875 C CA . ILE A 1 105 ? -9.594 0.451 2.096 1 97.94 105 ILE A CA 1
ATOM 876 C C . ILE A 1 105 ? -8.078 0.65 2.164 1 97.94 105 ILE A C 1
ATOM 878 O O . ILE A 1 105 ? -7.312 -0.298 1.976 1 97.94 105 ILE A O 1
ATOM 882 N N . ILE A 1 106 ? -7.699 1.825 2.48 1 97.88 106 ILE A N 1
ATOM 883 C CA . ILE A 1 106 ? -6.277 2.146 2.537 1 97.88 106 ILE A CA 1
ATOM 884 C C . ILE A 1 106 ? -5.969 2.9 3.828 1 97.88 106 ILE A C 1
ATOM 886 O O . ILE A 1 106 ? -6.645 3.877 4.16 1 97.88 106 ILE A O 1
ATOM 890 N N . LEU A 1 107 ? -5.016 2.434 4.551 1 98.25 107 LEU A N 1
ATOM 891 C CA . LEU A 1 107 ? -4.418 3.178 5.652 1 98.25 107 LEU A CA 1
ATOM 892 C C . LEU A 1 107 ? -3.127 3.861 5.207 1 98.25 107 LEU A C 1
ATOM 894 O O . LEU A 1 107 ? -2.322 3.27 4.488 1 98.25 107 LEU A O 1
ATOM 898 N N . THR A 1 108 ? -2.947 5.059 5.637 1 97.56 108 THR A N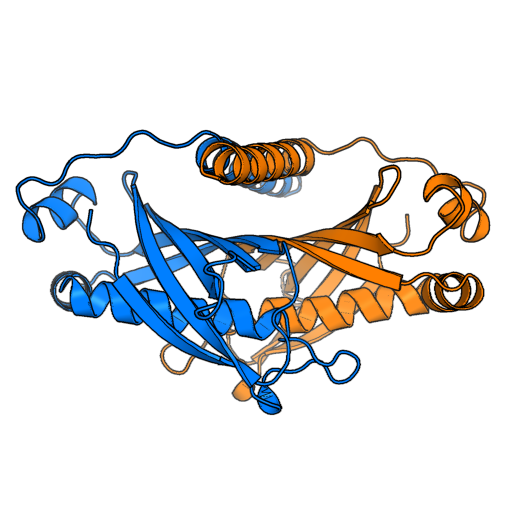 1
ATOM 899 C CA . THR A 1 108 ? -1.713 5.75 5.277 1 97.56 108 THR A CA 1
ATOM 900 C C . THR A 1 108 ? -1.079 6.395 6.508 1 97.56 108 THR A C 1
ATOM 902 O O . THR A 1 108 ? -1.784 6.816 7.426 1 97.56 108 THR A O 1
ATOM 905 N N . LYS A 1 109 ? 0.162 6.41 6.504 1 97.62 109 LYS A N 1
ATOM 906 C CA . LYS A 1 109 ? 0.974 7.145 7.473 1 97.62 109 LYS A CA 1
ATOM 907 C C . LYS A 1 109 ? 1.627 8.359 6.828 1 97.62 109 LYS A C 1
ATOM 909 O O . LYS A 1 109 ? 2.416 8.227 5.891 1 97.62 109 LYS A O 1
ATOM 914 N N . GLN A 1 110 ? 1.327 9.492 7.312 1 95.75 110 GLN A N 1
ATOM 915 C CA . GLN A 1 110 ? 1.939 10.734 6.863 1 95.75 110 GLN A CA 1
ATOM 916 C C . GLN A 1 110 ? 2.846 11.32 7.941 1 95.75 110 GLN A C 1
ATOM 918 O O . GLN A 1 110 ? 2.369 11.742 9 1 95.75 110 GLN A O 1
ATOM 923 N N . THR A 1 111 ? 4.086 11.406 7.609 1 95.12 111 THR A N 1
ATOM 924 C CA . THR A 1 111 ? 5.047 11.93 8.57 1 95.12 111 THR A CA 1
ATOM 925 C C . THR A 1 111 ? 5.309 13.414 8.32 1 95.12 111 THR A C 1
ATOM 927 O O . THR A 1 111 ? 5.547 13.82 7.18 1 95.12 111 THR A O 1
ATOM 930 N N . THR A 1 112 ? 5.297 14.188 9.383 1 94.38 112 THR A N 1
ATOM 931 C CA . THR A 1 112 ? 5.52 15.625 9.258 1 94.38 112 THR A CA 1
ATOM 932 C C . THR A 1 112 ? 6.996 15.961 9.461 1 94.38 112 THR A C 1
ATOM 934 O O . THR A 1 112 ? 7.652 15.398 10.336 1 94.38 112 THR A O 1
ATOM 937 N N . ILE A 1 113 ? 7.41 16.781 8.641 1 93.38 113 ILE A N 1
ATOM 938 C CA . ILE A 1 113 ? 8.789 17.25 8.711 1 93.38 113 ILE A CA 1
ATOM 939 C C . ILE A 1 113 ? 8.805 18.766 8.938 1 93.38 113 ILE A C 1
ATOM 941 O O . ILE A 1 113 ? 8.062 19.5 8.281 1 93.38 113 ILE A O 1
ATOM 945 N N . GLY A 1 114 ? 9.641 19.219 9.82 1 92.88 114 GLY A N 1
ATOM 946 C CA . GLY A 1 114 ? 9.82 20.641 10.023 1 92.88 114 GLY A CA 1
ATOM 947 C C . GLY A 1 114 ? 8.883 21.219 11.062 1 92.88 114 GLY A C 1
ATOM 948 O O . GLY A 1 114 ? 9.008 22.391 11.445 1 92.88 114 GLY A O 1
ATOM 949 N N . LEU A 1 115 ? 7.914 20.438 11.445 1 91.81 115 LEU A N 1
ATOM 950 C CA . LEU A 1 115 ? 6.965 20.938 12.438 1 91.81 115 LEU A CA 1
ATOM 951 C C . LEU A 1 115 ? 7.613 21.047 13.812 1 91.81 115 LEU A C 1
ATOM 953 O O . LEU A 1 115 ? 8.133 20.062 14.336 1 91.81 115 LEU A O 1
ATOM 957 N N . LYS A 1 116 ? 7.57 22.156 14.484 1 92.31 116 LYS A N 1
ATOM 958 C CA . LYS A 1 116 ? 8.273 22.422 15.734 1 92.31 116 LYS A CA 1
ATOM 959 C C . LYS A 1 116 ? 7.363 22.188 16.938 1 92.31 116 LYS A C 1
ATOM 961 O O . LYS A 1 116 ? 7.816 22.219 18.078 1 92.31 116 LYS A O 1
ATOM 966 N N . ILE A 1 117 ? 6.129 22.016 16.734 1 93.5 117 ILE A N 1
ATOM 967 C CA . ILE A 1 117 ? 5.176 21.719 17.797 1 93.5 117 ILE A CA 1
ATOM 968 C C . ILE A 1 117 ? 4.648 20.297 17.641 1 93.5 117 ILE A C 1
ATOM 970 O O . ILE A 1 117 ? 4.848 19.672 16.594 1 93.5 117 ILE A O 1
ATOM 974 N N . SER A 1 118 ? 3.971 19.875 18.625 1 94.31 118 SER A N 1
ATOM 975 C CA . SER A 1 118 ? 3.373 18.547 18.531 1 94.31 118 SER A CA 1
ATOM 976 C C . SER A 1 118 ? 2.191 18.531 17.562 1 94.31 118 SER A C 1
ATOM 978 O O . SER A 1 118 ? 1.559 19.562 17.344 1 94.31 118 SER A O 1
ATOM 980 N N . LEU A 1 119 ? 1.921 17.391 17.016 1 95.5 119 LEU A N 1
ATOM 981 C CA . LEU A 1 119 ? 0.776 17.281 16.109 1 95.5 119 LEU A CA 1
ATOM 982 C C . LEU A 1 119 ? -0.528 17.531 16.859 1 95.5 119 LEU A C 1
ATOM 984 O O . LEU A 1 119 ? -1.473 18.094 16.297 1 95.5 119 LEU A O 1
ATOM 988 N N . THR A 1 120 ? -0.588 17.156 18.156 1 95.25 120 THR A N 1
ATOM 989 C CA . THR A 1 120 ? -1.768 17.469 18.953 1 95.25 120 THR A CA 1
ATOM 990 C C . THR A 1 120 ? -1.993 18.969 19.031 1 95.25 120 THR A C 1
ATOM 992 O O . THR A 1 120 ? -3.109 19.453 18.812 1 95.25 120 THR A O 1
ATOM 995 N N . GLU A 1 121 ? -0.94 19.672 19.281 1 94.75 121 GLU A N 1
ATOM 996 C CA . GLU A 1 121 ? -1.021 21.141 19.344 1 94.75 121 GLU A CA 1
ATOM 997 C C . GLU A 1 121 ? -1.425 21.719 17.984 1 94.75 121 GLU A C 1
ATOM 999 O O . GLU A 1 121 ? -2.266 22.609 17.906 1 94.75 121 GLU A O 1
ATOM 1004 N N . PHE A 1 122 ? -0.75 21.219 16.984 1 95.5 122 PHE A N 1
ATOM 1005 C CA . PHE A 1 122 ? -1.042 21.641 15.625 1 95.5 122 PHE A CA 1
ATOM 1006 C C . PHE A 1 122 ? -2.52 21.453 15.305 1 95.5 122 PHE A C 1
ATOM 1008 O O . PHE A 1 122 ? -3.178 22.375 14.82 1 95.5 122 PHE A O 1
ATOM 1015 N N . LEU A 1 123 ? -3.055 20.25 15.633 1 95.25 123 LEU A N 1
ATOM 1016 C CA . LEU A 1 123 ? -4.441 19.906 15.312 1 95.25 123 LEU A CA 1
ATOM 1017 C C . LEU A 1 123 ? -5.406 20.719 16.172 1 95.25 123 LEU A C 1
ATOM 1019 O O . LEU A 1 123 ? -6.496 21.078 15.719 1 95.25 123 LEU A O 1
ATOM 1023 N N . GLN A 1 124 ? -5.047 21.047 17.375 1 94.81 124 GLN A N 1
ATOM 1024 C CA . GLN A 1 124 ? -5.879 21.859 18.266 1 94.81 124 GLN A CA 1
ATOM 1025 C C . GLN A 1 124 ? -6.035 23.281 17.734 1 94.81 124 GLN A C 1
ATOM 1027 O O . GLN A 1 124 ? -7.047 23.938 18 1 94.81 124 GLN A O 1
ATOM 1032 N N . LYS A 1 125 ? -5.0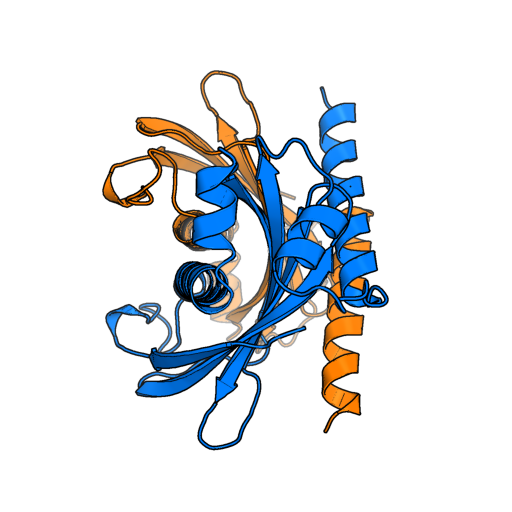27 23.719 17.031 1 93.56 125 LYS A N 1
ATOM 1033 C CA . LYS A 1 125 ? -5.129 25.031 16.406 1 93.56 125 LYS A CA 1
ATOM 1034 C C . LYS A 1 125 ? -6.188 25.031 15.297 1 93.56 125 LYS A C 1
ATOM 1036 O O . LYS A 1 125 ? -6.812 26.062 15.031 1 93.56 125 LYS A O 1
ATOM 1041 N N . LEU A 1 126 ? -6.297 23.922 14.656 1 92.88 126 LEU A N 1
ATOM 1042 C CA . LEU A 1 126 ? -7.285 23.781 13.586 1 92.88 126 LEU A CA 1
ATOM 1043 C C . LEU A 1 126 ? -8.672 23.516 14.164 1 92.88 126 LEU A C 1
ATOM 1045 O O . LEU A 1 126 ? -9.664 24.078 13.688 1 92.88 126 LEU A O 1
ATOM 1049 N N . GLU A 1 127 ? -8.672 22.625 15.117 1 92.62 127 GLU A N 1
ATOM 1050 C CA . GLU A 1 127 ? -9.883 22.219 15.812 1 92.62 127 GLU A CA 1
ATOM 1051 C C . GLU A 1 127 ? -9.656 22.141 17.328 1 92.62 127 GLU A C 1
ATOM 1053 O O . GLU A 1 127 ? -9.242 21.109 17.844 1 92.62 127 GLU A O 1
ATOM 1058 N N . PRO A 1 128 ? -10.008 23.156 18.047 1 92.62 128 PRO A N 1
ATOM 1059 C CA . PRO A 1 128 ? -9.688 23.297 19.469 1 92.62 128 PRO A CA 1
ATOM 1060 C C . PRO A 1 128 ? -10.219 22.141 20.297 1 92.62 128 PRO A C 1
ATOM 1062 O O . PRO A 1 128 ? -9.617 21.766 21.312 1 92.62 128 PRO A O 1
ATOM 1065 N N . GLU A 1 129 ? -11.281 21.562 19.906 1 92.44 129 GLU A N 1
ATOM 1066 C CA . GLU A 1 129 ? -11.906 20.516 20.703 1 92.44 129 GLU A CA 1
ATOM 1067 C C . GLU A 1 129 ? -11.508 19.125 20.219 1 92.44 129 GLU A C 1
ATOM 1069 O O . GLU A 1 129 ? -12.117 18.125 20.609 1 92.44 129 GLU A O 1
ATOM 1074 N N . ILE A 1 130 ? -10.5 19.094 19.469 1 91.69 130 ILE A N 1
ATOM 1075 C CA . ILE A 1 130 ? -10.125 17.812 18.891 1 91.69 130 ILE A CA 1
ATOM 1076 C C . ILE A 1 130 ? -9.523 16.906 19.969 1 91.69 130 ILE A C 1
ATOM 1078 O O . ILE A 1 130 ? -8.805 17.391 20.859 1 91.69 130 ILE A O 1
ATOM 1082 N N . ASN A 1 131 ? -9.898 15.633 19.922 1 92.75 131 ASN A N 1
ATOM 1083 C CA . ASN A 1 131 ? -9.328 14.633 20.812 1 92.75 131 ASN A CA 1
ATOM 1084 C C . ASN A 1 131 ? -8.68 13.484 20.031 1 92.75 131 ASN A C 1
ATOM 1086 O O . ASN A 1 131 ? -9.102 13.188 18.906 1 92.75 131 ASN A O 1
ATOM 1090 N N . LEU A 1 132 ? -7.688 12.914 20.656 1 93.81 132 LEU A N 1
ATOM 1091 C CA . LEU A 1 132 ? -7 11.773 20.047 1 93.81 132 LEU A CA 1
ATOM 1092 C C . LEU A 1 132 ? -7.887 10.539 20.047 1 93.81 132 LEU A C 1
ATOM 1094 O O . LEU A 1 132 ? -8.242 10.031 21.125 1 93.81 132 LEU A O 1
ATOM 1098 N N . PRO A 1 133 ? -8.219 10.078 18.922 1 93.88 133 PRO A N 1
ATOM 1099 C CA . PRO A 1 133 ? -9.023 8.859 18.891 1 93.88 133 PRO A CA 1
ATOM 1100 C C . PRO A 1 133 ? -8.258 7.633 19.375 1 93.88 133 PRO A C 1
ATOM 1102 O O . PRO A 1 133 ? -7.02 7.621 19.359 1 93.88 133 PRO A O 1
ATOM 1105 N N . GLU A 1 134 ? -9.016 6.672 19.812 1 95.06 134 GLU A N 1
ATOM 1106 C CA . GLU A 1 134 ? -8.391 5.398 20.156 1 95.06 134 GLU A CA 1
ATOM 1107 C C . GLU A 1 134 ? -7.844 4.703 18.906 1 95.06 134 GLU A C 1
ATOM 1109 O O . GLU A 1 134 ? -8.492 4.691 17.859 1 95.06 134 GLU A O 1
ATOM 1114 N N . ILE A 1 135 ? -6.727 4.223 19.062 1 96.5 135 ILE A N 1
ATOM 1115 C CA . ILE A 1 135 ? -6.121 3.518 17.938 1 96.5 135 ILE A CA 1
ATOM 1116 C C . ILE A 1 135 ? -6.891 2.23 17.656 1 96.5 135 ILE A C 1
ATOM 1118 O O . ILE A 1 135 ? -7.277 1.518 18.594 1 96.5 135 ILE A O 1
ATOM 1122 N N . THR A 1 136 ? -7.203 1.978 16.406 1 95.62 136 THR A N 1
ATOM 1123 C CA . THR A 1 136 ? -7.875 0.741 16.031 1 95.62 136 THR A CA 1
ATOM 1124 C C . THR A 1 136 ? -6.883 -0.416 15.953 1 95.62 136 THR A C 1
ATOM 1126 O O . THR A 1 136 ? -5.691 -0.203 15.719 1 95.62 136 THR A O 1
ATOM 1129 N N . GLN A 1 137 ? -7.379 -1.591 16.125 1 96.19 137 GLN A N 1
ATOM 1130 C CA . GLN A 1 137 ? -6.504 -2.758 16.156 1 96.19 137 GLN A CA 1
ATOM 1131 C C . GLN A 1 137 ? -5.797 -2.957 14.812 1 96.19 137 GLN A C 1
ATOM 1133 O O . GLN A 1 137 ? -4.629 -3.35 14.773 1 96.19 137 GLN A O 1
ATOM 1138 N N . ASP A 1 138 ? -6.473 -2.729 13.75 1 97 138 ASP A N 1
ATOM 1139 C CA . ASP A 1 138 ? -5.859 -2.889 12.438 1 97 138 ASP A CA 1
ATOM 1140 C C . ASP A 1 138 ? -4.707 -1.904 12.242 1 97 138 ASP A C 1
ATOM 1142 O O . ASP A 1 138 ? -3.641 -2.277 11.758 1 97 138 ASP A O 1
ATOM 1146 N N . LEU A 1 139 ? -4.914 -0.686 12.672 1 97.88 139 LEU A N 1
ATOM 1147 C CA . 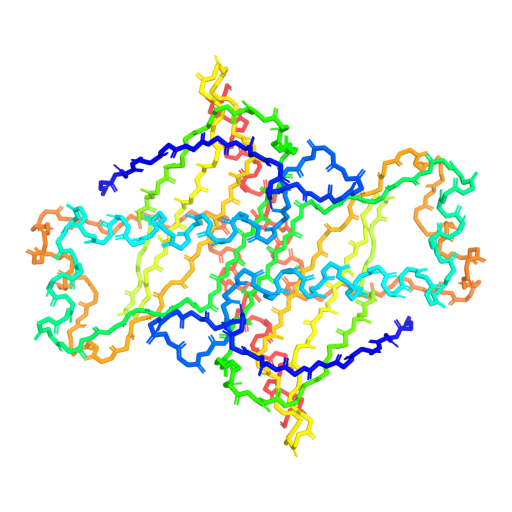LEU A 1 139 ? -3.85 0.305 12.578 1 97.88 139 LEU A CA 1
ATOM 1148 C C . LEU A 1 139 ? -2.674 -0.073 13.477 1 97.88 139 LEU A C 1
ATOM 1150 O O . LEU A 1 139 ? -1.519 -0.014 13.047 1 97.88 139 LEU A O 1
ATOM 1154 N N . LYS A 1 140 ? -2.996 -0.439 14.68 1 97.75 140 LYS A N 1
ATOM 1155 C CA . LYS A 1 140 ? -1.959 -0.815 15.633 1 97.75 140 LYS A CA 1
ATOM 1156 C C . LYS A 1 140 ? -1.087 -1.94 15.086 1 97.75 140 LYS A C 1
ATOM 1158 O O . LYS A 1 140 ? 0.143 -1.856 15.125 1 97.75 140 LYS A O 1
ATOM 1163 N N . LEU A 1 141 ? -1.686 -2.939 14.594 1 98.06 141 LEU A N 1
ATOM 1164 C CA . LEU A 1 141 ? -0.978 -4.102 14.07 1 98.06 141 LEU A CA 1
ATOM 1165 C C . LEU A 1 141 ? -0.155 -3.723 12.836 1 98.06 141 LEU A C 1
ATOM 1167 O O . LEU A 1 141 ? 0.965 -4.207 12.664 1 98.06 141 LEU A O 1
ATOM 1171 N N . TRP A 1 142 ? -0.697 -2.877 12.008 1 98.12 142 TRP A N 1
ATOM 1172 C CA . TRP A 1 142 ? 0.049 -2.432 10.836 1 98.12 142 TRP A CA 1
ATOM 1173 C C . TRP A 1 142 ? 1.28 -1.63 11.242 1 98.12 142 TRP A C 1
ATOM 1175 O O . TRP A 1 142 ? 2.365 -1.819 10.688 1 98.12 142 TRP A O 1
ATOM 1185 N N . LEU A 1 143 ? 1.124 -0.778 12.227 1 97.25 143 LEU A N 1
ATOM 1186 C CA . LEU A 1 143 ? 2.254 0.003 12.719 1 97.25 143 LEU A CA 1
ATOM 1187 C C . LEU A 1 143 ? 3.338 -0.907 13.281 1 97.25 143 LEU A C 1
ATOM 1189 O O . LEU A 1 143 ? 4.527 -0.678 13.055 1 97.25 143 LEU A O 1
ATOM 1193 N N . GLU A 1 144 ? 2.924 -1.895 13.969 1 97.06 144 GLU A N 1
ATOM 1194 C CA . GLU A 1 144 ? 3.877 -2.859 14.508 1 97.06 144 GLU A CA 1
ATOM 1195 C C . GLU A 1 144 ? 4.586 -3.617 13.391 1 97.06 144 GLU A C 1
ATOM 1197 O O . GLU A 1 144 ? 5.781 -3.906 13.484 1 97.06 144 GLU A O 1
ATOM 1202 N N . SER A 1 145 ? 3.826 -3.963 12.375 1 97.38 145 SER A N 1
ATOM 1203 C CA . SER A 1 145 ? 4.406 -4.625 11.211 1 97.38 145 SER A CA 1
ATOM 1204 C C . SER A 1 145 ? 5.512 -3.781 10.594 1 97.38 145 SER A C 1
ATOM 1206 O O . SER A 1 145 ? 6.594 -4.289 10.289 1 97.38 145 SER A O 1
ATOM 1208 N N . MET A 1 146 ? 5.242 -2.502 10.461 1 95.12 146 MET A N 1
ATOM 1209 C CA . MET A 1 146 ? 6.23 -1.601 9.867 1 95.12 146 MET A CA 1
ATOM 1210 C C . MET A 1 146 ? 7.469 -1.499 10.75 1 95.12 146 MET A C 1
ATOM 1212 O O . MET A 1 146 ? 8.586 -1.413 10.242 1 95.12 146 MET A O 1
ATOM 1216 N N . GLU A 1 147 ? 7.23 -1.451 12 1 94.25 147 GLU A N 1
ATOM 1217 C CA . GLU A 1 147 ? 8.352 -1.374 12.938 1 94.25 147 GLU A CA 1
ATOM 1218 C C . GLU A 1 147 ? 9.242 -2.607 12.828 1 94.25 147 GLU A C 1
ATOM 1220 O O . GLU A 1 147 ? 10.469 -2.492 12.82 1 94.25 147 GLU A O 1
ATOM 1225 N N . TYR A 1 148 ? 8.656 -3.766 12.727 1 93.75 148 TYR A N 1
ATOM 1226 C CA . TYR A 1 148 ? 9.43 -4.992 12.57 1 93.75 148 TYR A CA 1
ATOM 1227 C C . TYR A 1 148 ? 10.172 -5.008 11.242 1 93.75 148 TYR A C 1
ATOM 1229 O O . TYR A 1 148 ? 11.312 -5.477 11.164 1 93.75 148 TYR A O 1
ATOM 1237 N N . SER A 1 149 ? 9.5 -4.535 10.242 1 91.62 149 SER A N 1
ATOM 1238 C CA . SER A 1 149 ? 10.148 -4.43 8.938 1 91.62 149 SER A CA 1
ATOM 1239 C C . SER A 1 149 ? 11.375 -3.527 9 1 91.62 149 SER A C 1
ATOM 1241 O O . SER A 1 149 ? 12.406 -3.834 8.398 1 91.62 149 SER A O 1
ATOM 1243 N N . SER A 1 150 ? 11.273 -2.422 9.719 1 91.25 150 SER A N 1
ATOM 1244 C CA . SER A 1 150 ? 12.375 -1.479 9.891 1 91.25 150 SER A CA 1
ATOM 1245 C C . SER A 1 150 ? 13.531 -2.119 10.641 1 91.25 150 SER A C 1
ATOM 1247 O O . SER A 1 150 ? 14.695 -1.926 10.281 1 91.25 150 SER A O 1
ATOM 1249 N N . GLN A 1 151 ? 13.25 -2.926 11.578 1 89.38 151 GLN A N 1
ATOM 1250 C CA . GLN A 1 151 ? 14.273 -3.559 12.406 1 89.38 151 GLN A CA 1
ATOM 1251 C C . GLN A 1 151 ? 15.016 -4.645 11.625 1 89.38 151 GLN A C 1
ATOM 1253 O O . GLN A 1 151 ? 16.219 -4.859 11.844 1 89.38 151 GLN A O 1
ATOM 1258 N N . LYS A 1 152 ? 14.281 -5.262 10.734 1 85.88 152 LYS A N 1
ATOM 1259 C CA . LYS A 1 152 ? 14.891 -6.289 9.891 1 85.88 152 LYS A CA 1
ATOM 1260 C C . LYS A 1 152 ? 16.016 -5.707 9.039 1 85.88 152 LYS A C 1
ATOM 1262 O O . LYS A 1 152 ? 17.016 -6.371 8.797 1 85.88 152 LYS A O 1
ATOM 1267 N N . LEU A 1 153 ? 15.906 -4.539 8.617 1 83.06 153 LEU A N 1
ATOM 1268 C CA . LEU A 1 153 ? 16.875 -3.898 7.734 1 83.06 153 LEU A CA 1
ATOM 1269 C C . LEU A 1 153 ? 18.062 -3.35 8.531 1 83.06 153 LEU A C 1
ATOM 1271 O O . LEU A 1 153 ? 19.172 -3.246 8.008 1 83.06 153 LEU A O 1
ATOM 1275 N N . LYS A 1 154 ? 17.828 -2.877 9.711 1 73.38 154 LYS A N 1
ATOM 1276 C CA . LYS A 1 154 ? 18.906 -2.371 10.547 1 73.38 154 LYS A CA 1
ATOM 1277 C C . LYS A 1 154 ? 19.828 -3.502 10.984 1 73.38 154 LYS A C 1
ATOM 1279 O O . LYS A 1 154 ? 21.031 -3.289 11.18 1 73.38 154 LYS A O 1
ATOM 1284 N N . LYS A 1 155 ? 19.297 -4.637 11.25 1 63.03 155 LYS A N 1
ATOM 1285 C CA . LYS A 1 155 ? 20.094 -5.785 11.68 1 63.03 155 LYS A CA 1
ATOM 1286 C C . LYS A 1 155 ? 20.953 -6.316 10.539 1 63.03 155 LYS A C 1
ATOM 1288 O O . LYS A 1 155 ? 22 -6.926 10.773 1 63.03 155 LYS A O 1
ATOM 1293 N N . LYS A 1 156 ? 20.516 -6.039 9.234 1 56.62 156 LYS A N 1
ATOM 1294 C CA . LYS A 1 156 ? 21.328 -6.562 8.133 1 56.62 156 LYS A CA 1
ATOM 1295 C C . LYS A 1 156 ? 22.422 -5.578 7.734 1 56.62 156 LYS A C 1
ATOM 1297 O O . LYS A 1 156 ? 23.281 -5.895 6.91 1 56.62 156 LYS A O 1
ATOM 1302 N N . ASN A 1 157 ? 22.359 -4.363 8.148 1 45.59 157 ASN A N 1
ATOM 1303 C CA . ASN A 1 157 ? 23.484 -3.451 7.969 1 45.59 157 ASN A CA 1
ATOM 1304 C C . ASN A 1 157 ? 24.469 -3.545 9.125 1 45.59 157 ASN A C 1
ATOM 1306 O O . ASN A 1 157 ? 24.062 -3.621 10.289 1 45.59 157 ASN A O 1
ATOM 1310 N N . MET B 1 1 ? 13.539 -19.797 -2.084 1 63.03 1 MET B N 1
ATOM 1311 C CA . MET B 1 1 ? 12.781 -19.531 -3.305 1 63.03 1 MET B CA 1
ATOM 1312 C C . MET B 1 1 ? 13.43 -18.406 -4.105 1 63.03 1 MET B C 1
ATOM 1314 O O . MET B 1 1 ? 14.125 -17.562 -3.545 1 63.03 1 MET B O 1
ATOM 1318 N N . ASN B 1 2 ? 13.367 -18.453 -5.41 1 80.19 2 ASN B N 1
ATOM 1319 C CA . ASN B 1 2 ? 14.133 -17.625 -6.332 1 80.19 2 ASN B CA 1
ATOM 1320 C C . ASN B 1 2 ? 13.727 -16.156 -6.234 1 80.19 2 ASN B C 1
ATOM 1322 O O . ASN B 1 2 ? 12.57 -15.852 -5.953 1 80.19 2 ASN B O 1
ATOM 1326 N N . GLU B 1 3 ? 14.703 -15.367 -6.059 1 94 3 GLU B N 1
ATOM 1327 C CA . GLU B 1 3 ? 14.562 -13.914 -6.145 1 94 3 GLU B CA 1
ATOM 1328 C C . GLU B 1 3 ? 14.82 -13.422 -7.566 1 94 3 GLU B C 1
ATOM 1330 O O . GLU B 1 3 ? 15.742 -13.891 -8.234 1 94 3 GLU B O 1
ATOM 1335 N N . THR B 1 4 ? 13.953 -12.625 -8.102 1 96.38 4 THR B N 1
ATOM 1336 C CA . THR B 1 4 ? 14.148 -12.031 -9.414 1 96.38 4 THR B CA 1
ATOM 1337 C C . THR B 1 4 ? 14.453 -10.539 -9.297 1 96.38 4 THR B C 1
ATOM 1339 O O . THR B 1 4 ? 14.172 -9.922 -8.266 1 96.38 4 THR B O 1
ATOM 1342 N N . THR B 1 5 ? 15.133 -10.016 -10.305 1 97.31 5 THR B N 1
ATOM 1343 C CA . THR B 1 5 ? 15.523 -8.617 -10.289 1 97.31 5 THR B CA 1
ATOM 1344 C C . THR B 1 5 ? 15.18 -7.941 -11.617 1 97.31 5 THR B C 1
ATOM 1346 O O . THR B 1 5 ? 15.391 -8.516 -12.68 1 97.31 5 THR B O 1
ATOM 1349 N N . ILE B 1 6 ? 14.641 -6.809 -11.531 1 96.5 6 ILE B N 1
ATOM 1350 C CA . ILE B 1 6 ? 14.492 -5.953 -12.695 1 96.5 6 ILE B CA 1
ATOM 1351 C C . ILE B 1 6 ? 15.055 -4.566 -12.398 1 96.5 6 ILE B C 1
ATOM 1353 O O . ILE B 1 6 ? 15.258 -4.211 -11.234 1 96.5 6 ILE B O 1
ATOM 1357 N N . TYR B 1 7 ? 15.367 -3.842 -13.469 1 96.69 7 TYR B N 1
ATOM 1358 C CA . TYR B 1 7 ? 16.047 -2.561 -13.312 1 96.69 7 TYR B CA 1
ATOM 1359 C C . TYR B 1 7 ? 15.195 -1.421 -13.859 1 96.69 7 TYR B C 1
ATOM 1361 O O . TYR B 1 7 ? 14.32 -1.639 -14.703 1 96.69 7 TYR B O 1
ATOM 1369 N N . GLY B 1 8 ? 15.414 -0.239 -13.227 1 94.81 8 GLY B N 1
ATOM 1370 C CA . GLY B 1 8 ? 14.68 0.939 -13.664 1 94.81 8 GLY B CA 1
ATOM 1371 C C . GLY B 1 8 ? 15.422 2.236 -13.398 1 94.81 8 GLY B C 1
ATOM 1372 O O . GLY B 1 8 ? 16.453 2.24 -12.719 1 94.81 8 GLY B O 1
ATOM 1373 N N . ILE B 1 9 ? 14.867 3.305 -14.055 1 95.19 9 ILE B N 1
ATOM 1374 C CA . ILE B 1 9 ? 15.359 4.66 -13.852 1 95.19 9 ILE B CA 1
ATOM 1375 C C . ILE B 1 9 ? 14.188 5.602 -13.57 1 95.19 9 ILE B C 1
ATOM 1377 O O . ILE B 1 9 ? 13.141 5.512 -14.211 1 95.19 9 ILE B O 1
ATOM 1381 N N . CYS B 1 10 ? 14.367 6.363 -12.523 1 93.94 10 CYS B N 1
ATOM 1382 C CA . CYS B 1 10 ? 13.336 7.355 -12.242 1 93.94 10 CYS B CA 1
ATOM 1383 C C . CYS B 1 10 ? 13.375 8.492 -13.266 1 93.94 10 CYS B C 1
ATOM 1385 O O . CYS B 1 10 ? 14.375 9.203 -13.359 1 93.94 10 CYS B O 1
ATOM 1387 N N . THR B 1 11 ? 12.32 8.656 -14 1 92.06 11 THR B N 1
ATOM 1388 C CA . THR B 1 11 ? 12.258 9.672 -15.039 1 92.06 11 THR B CA 1
ATOM 1389 C C . THR B 1 11 ? 11.242 10.75 -14.68 1 92.06 11 THR B C 1
ATOM 1391 O O . THR B 1 11 ? 10.57 10.664 -13.648 1 92.06 11 THR B O 1
ATOM 1394 N N . THR B 1 12 ? 11.023 11.766 -15.516 1 86 12 THR B N 1
ATOM 1395 C CA . THR B 1 12 ? 10.141 12.898 -15.242 1 86 12 THR B CA 1
ATOM 1396 C C . THR B 1 12 ? 8.688 12.445 -15.148 1 86 12 THR B C 1
ATOM 1398 O O . THR B 1 12 ? 7.91 12.992 -14.367 1 86 12 THR B O 1
ATOM 1401 N N . GLN B 1 13 ? 8.367 11.414 -15.828 1 81.25 13 GLN B N 1
ATOM 1402 C CA . GLN B 1 13 ? 6.996 10.922 -15.844 1 81.25 13 GLN B CA 1
ATOM 1403 C C . GLN B 1 13 ? 6.629 10.258 -14.523 1 81.25 13 GLN B C 1
ATOM 1405 O O . GLN B 1 13 ? 5.449 10.07 -14.219 1 81.25 13 GLN B O 1
ATOM 1410 N N . ASP B 1 14 ? 7.676 9.938 -13.781 1 80.25 14 ASP B N 1
ATOM 1411 C CA . ASP B 1 14 ? 7.496 9.242 -12.508 1 80.25 14 ASP B CA 1
ATOM 1412 C C . ASP B 1 14 ? 7.379 10.234 -11.352 1 80.25 14 ASP B C 1
ATOM 1414 O O . ASP B 1 14 ? 7.145 9.836 -10.211 1 80.25 14 ASP B O 1
ATOM 1418 N N . LEU B 1 15 ? 7.562 11.477 -11.664 1 79.12 15 LEU B N 1
ATOM 1419 C CA . LEU B 1 15 ? 7.746 12.438 -10.586 1 79.12 15 LEU B CA 1
ATOM 1420 C C . LEU B 1 15 ? 6.422 13.102 -10.219 1 79.12 15 LEU B C 1
ATOM 1422 O O . LEU B 1 15 ? 5.535 13.234 -11.062 1 79.12 15 LEU B O 1
ATOM 1426 N N . ASP B 1 16 ? 6.293 13.266 -8.875 1 73.31 16 ASP B N 1
ATOM 1427 C CA . ASP B 1 16 ? 5.223 14.156 -8.438 1 73.31 16 ASP B CA 1
ATOM 1428 C C . ASP B 1 16 ? 5.574 15.609 -8.719 1 73.31 16 ASP B C 1
ATOM 1430 O O . ASP B 1 16 ? 6.746 15.992 -8.703 1 73.31 16 ASP B O 1
ATOM 1434 N N . ALA B 1 17 ? 4.668 16.281 -9.258 1 61.16 17 ALA B N 1
ATOM 1435 C CA . ALA B 1 17 ? 4.883 17.641 -9.75 1 61.16 17 ALA B CA 1
ATOM 1436 C C . ALA B 1 17 ? 5.562 18.516 -8.688 1 61.16 17 ALA B C 1
ATOM 1438 O O . ALA B 1 17 ? 6.398 19.359 -9.008 1 61.16 17 ALA B O 1
ATOM 1439 N N . VAL B 1 18 ? 5.168 18.172 -7.516 1 62.16 18 VAL B N 1
ATOM 1440 C CA . VAL B 1 18 ? 5.617 19.094 -6.473 1 62.16 18 VAL B CA 1
ATOM 1441 C C . VAL B 1 18 ? 6.984 18.641 -5.953 1 62.16 18 VAL B C 1
ATOM 1443 O O . VAL B 1 18 ? 7.785 19.469 -5.516 1 62.16 18 VAL B O 1
ATOM 1446 N N . MET B 1 19 ? 7.168 17.297 -6.195 1 64.69 19 MET B N 1
ATOM 1447 C CA . MET B 1 19 ? 8.414 16.812 -5.602 1 64.69 19 MET B CA 1
ATOM 1448 C C . MET B 1 19 ? 9.281 16.125 -6.641 1 64.69 19 MET B C 1
ATOM 1450 O O . MET B 1 19 ? 8.773 15.57 -7.621 1 64.69 19 MET B O 1
ATOM 1454 N N . SER B 1 20 ? 10.5 16.406 -6.793 1 76.88 20 SER B N 1
ATOM 1455 C CA . SER B 1 20 ? 11.523 15.805 -7.645 1 76.88 20 SER B CA 1
ATOM 1456 C C . SER B 1 20 ? 11.758 14.336 -7.289 1 76.88 20 SER B C 1
ATOM 1458 O O . SER B 1 20 ? 12.867 13.828 -7.438 1 76.88 20 SER B O 1
ATOM 1460 N N . HIS B 1 21 ? 10.711 13.648 -6.738 1 84.38 21 HIS B N 1
ATOM 1461 C CA . HIS B 1 21 ? 10.828 12.25 -6.355 1 84.38 21 HIS B CA 1
ATOM 1462 C C . HIS B 1 21 ? 9.734 11.406 -7.004 1 84.38 21 HIS B C 1
ATOM 1464 O O . HIS B 1 21 ? 8.727 11.938 -7.465 1 84.38 21 HIS B O 1
ATOM 1470 N N . MET B 1 22 ? 10.031 10.078 -7.062 1 86.62 22 MET B N 1
ATOM 1471 C CA . MET B 1 22 ? 9.094 9.133 -7.664 1 86.62 22 MET B CA 1
ATOM 1472 C C . MET B 1 22 ? 7.734 9.211 -6.98 1 86.62 22 MET B C 1
ATOM 1474 O O . MET B 1 22 ? 7.652 9.219 -5.75 1 86.62 22 MET B O 1
ATOM 1478 N N . ASN B 1 23 ? 6.77 9.266 -7.762 1 86.38 23 ASN B N 1
ATOM 1479 C CA . ASN B 1 23 ? 5.391 9.281 -7.289 1 86.38 23 ASN B CA 1
ATOM 1480 C C . ASN B 1 23 ? 5 7.949 -6.66 1 86.38 23 ASN B C 1
ATOM 1482 O O . ASN B 1 23 ? 5.387 6.887 -7.156 1 86.38 23 ASN B O 1
ATOM 1486 N N . ASN B 1 24 ? 4.164 8.023 -5.586 1 84.69 24 ASN B N 1
ATOM 1487 C CA . ASN B 1 24 ? 3.779 6.828 -4.852 1 84.69 24 ASN B CA 1
ATOM 1488 C C . ASN B 1 24 ? 3.041 5.836 -5.746 1 84.69 24 ASN B C 1
ATOM 1490 O O . ASN B 1 24 ? 3.182 4.621 -5.586 1 84.69 24 ASN B O 1
ATOM 1494 N N . ALA B 1 25 ? 2.258 6.316 -6.691 1 86.81 25 ALA B N 1
ATOM 1495 C CA . ALA B 1 25 ? 1.519 5.465 -7.621 1 86.81 25 ALA B CA 1
ATOM 1496 C C . ALA B 1 25 ? 2.471 4.637 -8.477 1 86.81 25 ALA B C 1
ATOM 1498 O O . ALA B 1 25 ? 2.172 3.486 -8.812 1 86.81 25 ALA B O 1
ATOM 1499 N N . ARG B 1 26 ? 3.559 5.246 -8.742 1 89.12 26 ARG B N 1
ATOM 1500 C CA . ARG B 1 26 ? 4.512 4.582 -9.625 1 89.12 26 ARG B CA 1
ATOM 1501 C C . ARG B 1 26 ? 5.102 3.344 -8.961 1 89.12 26 ARG B C 1
ATOM 1503 O O . ARG B 1 26 ? 5.363 2.338 -9.625 1 89.12 26 ARG B O 1
ATOM 1510 N N . TYR B 1 27 ? 5.309 3.359 -7.691 1 93.12 27 TYR B N 1
ATOM 1511 C CA . TYR B 1 27 ? 5.855 2.201 -6.988 1 93.12 27 TYR B CA 1
ATOM 1512 C C . TYR B 1 27 ? 4.996 0.966 -7.23 1 93.12 27 TYR B C 1
ATOM 1514 O O . TYR B 1 27 ? 5.512 -0.103 -7.559 1 93.12 27 TYR B O 1
ATOM 1522 N N . LEU B 1 28 ? 3.709 1.154 -7.113 1 91.69 28 LEU B N 1
ATOM 1523 C CA . LEU B 1 28 ? 2.801 0.024 -7.277 1 91.69 28 LEU B CA 1
ATOM 1524 C C . LEU B 1 28 ? 2.768 -0.44 -8.727 1 91.69 28 LEU B C 1
ATOM 1526 O O . LEU B 1 28 ? 2.646 -1.638 -9 1 91.69 28 LEU B O 1
ATOM 1530 N N . ARG B 1 29 ? 2.896 0.463 -9.586 1 90.19 29 ARG B N 1
ATOM 1531 C CA . ARG B 1 29 ? 2.982 0.089 -10.992 1 90.19 29 ARG B CA 1
ATOM 1532 C C . ARG B 1 29 ? 4.215 -0.769 -11.258 1 90.19 29 ARG B C 1
ATOM 1534 O O . ARG B 1 29 ? 4.129 -1.796 -11.938 1 90.19 29 ARG B O 1
ATOM 1541 N N . GLU B 1 30 ? 5.281 -0.323 -10.742 1 93.25 30 GLU B N 1
ATOM 1542 C CA . GLU B 1 30 ? 6.531 -1.051 -10.938 1 93.25 30 GLU B CA 1
ATOM 1543 C C . GLU B 1 30 ? 6.453 -2.451 -10.336 1 93.25 30 GLU B C 1
ATOM 1545 O O . GLU B 1 30 ? 7.02 -3.398 -10.883 1 93.25 30 GLU B O 1
ATOM 1550 N N . ILE B 1 31 ? 5.754 -2.541 -9.25 1 93.56 31 ILE B N 1
ATOM 1551 C CA . ILE B 1 31 ? 5.684 -3.859 -8.625 1 93.56 31 ILE B CA 1
ATOM 1552 C C . ILE B 1 31 ? 4.785 -4.773 -9.453 1 93.56 31 ILE B C 1
ATOM 1554 O O . ILE B 1 31 ? 4.965 -5.996 -9.453 1 93.56 31 ILE B O 1
ATOM 1558 N N . ASP B 1 32 ? 3.799 -4.242 -10.141 1 90.25 32 ASP B N 1
ATOM 1559 C CA . ASP B 1 32 ? 3.01 -5.059 -11.055 1 90.25 32 ASP B CA 1
ATOM 1560 C C . ASP B 1 32 ? 3.896 -5.699 -12.125 1 90.25 32 ASP B C 1
ATOM 1562 O O . ASP B 1 32 ? 3.807 -6.902 -12.367 1 90.25 32 ASP B O 1
ATOM 1566 N N . PHE B 1 33 ? 4.781 -4.914 -12.633 1 90.81 33 PHE B N 1
ATOM 1567 C CA . PHE B 1 33 ? 5.707 -5.434 -13.633 1 90.81 33 PHE B CA 1
ATOM 1568 C C . PHE B 1 33 ? 6.656 -6.453 -13.008 1 90.81 33 PHE B C 1
ATOM 1570 O O . PHE B 1 33 ? 6.945 -7.488 -13.609 1 90.81 33 PHE B O 1
ATOM 1577 N N . ALA B 1 34 ? 7.129 -6.117 -11.844 1 94.75 34 ALA B N 1
ATOM 1578 C CA . ALA B 1 34 ? 8.062 -7.004 -11.148 1 94.75 34 ALA B CA 1
ATOM 1579 C C . ALA B 1 34 ? 7.406 -8.352 -10.844 1 94.75 34 ALA B C 1
ATOM 1581 O O . ALA B 1 34 ? 8.039 -9.398 -10.984 1 94.75 34 ALA B O 1
ATOM 1582 N N . ARG B 1 35 ? 6.219 -8.312 -10.438 1 93.19 35 ARG B N 1
ATOM 1583 C CA . ARG B 1 35 ? 5.477 -9.531 -10.148 1 93.19 35 ARG B CA 1
ATOM 1584 C C . ARG B 1 35 ? 5.273 -10.359 -11.414 1 93.19 35 ARG B C 1
ATOM 1586 O O . ARG B 1 35 ? 5.457 -11.586 -11.398 1 93.19 35 ARG B O 1
ATOM 1593 N N . PHE B 1 36 ? 4.887 -9.656 -12.453 1 91.25 36 PHE B N 1
ATOM 1594 C CA . PHE B 1 36 ? 4.719 -10.352 -13.727 1 91.25 36 PHE B CA 1
ATOM 1595 C C . PHE B 1 36 ? 6.031 -10.984 -14.172 1 91.25 36 PHE B C 1
ATOM 1597 O O . PHE B 1 36 ? 6.059 -12.141 -14.586 1 91.25 36 PHE B O 1
ATOM 1604 N N . HIS B 1 37 ? 7.043 -10.242 -14.117 1 94.56 37 HIS B N 1
ATOM 1605 C CA . HIS B 1 37 ? 8.375 -10.742 -14.438 1 94.56 37 HIS B CA 1
ATOM 1606 C C . HIS B 1 37 ? 8.703 -11.984 -13.609 1 94.56 37 HIS B C 1
ATOM 1608 O O . HIS B 1 37 ? 9.203 -12.977 -14.148 1 94.56 37 HIS B O 1
ATOM 1614 N N . TYR B 1 38 ? 8.43 -11.977 -12.359 1 95.81 38 TYR B N 1
ATOM 1615 C CA . TYR B 1 38 ? 8.672 -13.102 -11.469 1 95.81 38 TYR B CA 1
ATOM 1616 C C . TYR B 1 38 ? 7.926 -14.344 -11.93 1 95.81 38 TYR B C 1
ATOM 1618 O O . TYR B 1 38 ? 8.5 -15.43 -12.023 1 95.81 38 TYR B O 1
ATOM 1626 N N . PHE B 1 39 ? 6.684 -14.18 -12.219 1 93.62 39 PHE B N 1
ATOM 1627 C CA . PHE B 1 39 ? 5.844 -15.305 -12.625 1 93.62 39 PHE B CA 1
ATOM 1628 C C . PHE B 1 39 ? 6.344 -15.906 -13.93 1 93.62 39 PHE B C 1
ATOM 1630 O O . PHE B 1 39 ? 6.34 -17.125 -14.094 1 93.62 39 PHE B O 1
ATOM 1637 N N . ILE B 1 40 ? 6.785 -15.102 -14.844 1 92.69 40 ILE B N 1
ATOM 1638 C CA . ILE B 1 40 ? 7.285 -15.586 -16.125 1 92.69 40 ILE B CA 1
ATOM 1639 C C . ILE B 1 40 ? 8.617 -16.312 -15.922 1 92.69 40 ILE B C 1
ATOM 1641 O O . ILE B 1 40 ? 8.797 -17.422 -16.406 1 92.69 40 ILE B O 1
ATOM 1645 N N . GLN B 1 41 ? 9.469 -15.68 -15.156 1 93 41 GLN B N 1
ATOM 1646 C CA . GLN B 1 41 ? 10.812 -16.219 -14.961 1 93 41 GLN B CA 1
ATOM 1647 C C . GLN B 1 41 ? 10.766 -17.562 -14.234 1 93 41 GLN B C 1
ATOM 1649 O O . GLN B 1 41 ? 11.617 -18.422 -14.453 1 93 41 GLN B O 1
ATOM 1654 N N . THR B 1 42 ? 9.789 -17.797 -13.398 1 91.94 42 THR B N 1
ATOM 1655 C CA . THR B 1 42 ? 9.68 -19.031 -12.625 1 91.94 4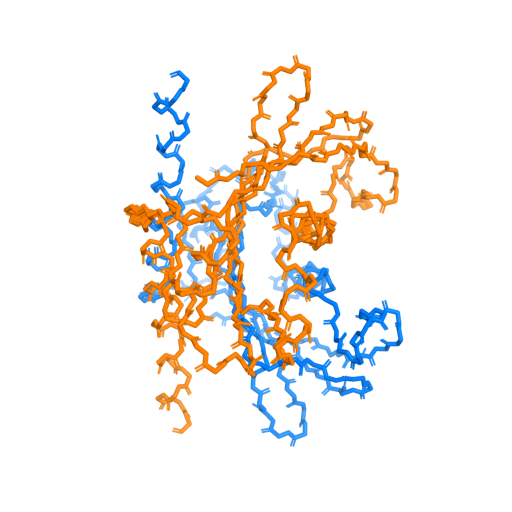2 THR B CA 1
ATOM 1656 C C . THR B 1 42 ? 8.766 -20.031 -13.328 1 91.94 42 THR B C 1
ATOM 1658 O O . THR B 1 42 ? 8.453 -21.094 -12.773 1 91.94 42 THR B O 1
ATOM 1661 N N . GLU B 1 43 ? 8.125 -19.672 -14.445 1 91.69 43 GLU B N 1
ATOM 1662 C CA . GLU B 1 43 ? 7.219 -20.484 -15.25 1 91.69 43 GLU B CA 1
ATOM 1663 C C . GLU B 1 43 ? 5.883 -20.672 -14.547 1 91.69 43 GLU B C 1
ATOM 1665 O O . GLU B 1 43 ? 5.113 -21.578 -14.891 1 91.69 43 GLU B O 1
ATOM 1670 N N . ALA B 1 44 ? 5.777 -19.953 -13.5 1 92.06 44 ALA B N 1
ATOM 1671 C CA . ALA B 1 44 ? 4.52 -20.016 -12.758 1 92.06 44 ALA B CA 1
ATOM 1672 C C . ALA B 1 44 ? 3.359 -19.5 -13.609 1 92.06 44 ALA B C 1
ATOM 1674 O O . ALA B 1 44 ? 2.246 -20.031 -13.531 1 92.06 44 ALA B O 1
ATOM 1675 N N . PHE B 1 45 ? 3.689 -18.562 -14.328 1 91.31 45 PHE B N 1
ATOM 1676 C CA . PHE B 1 45 ? 2.654 -17.953 -15.156 1 91.31 45 PHE B CA 1
ATOM 1677 C C . PHE B 1 45 ? 2.041 -18.969 -16.109 1 91.31 45 PHE B C 1
ATOM 1679 O O . PHE B 1 45 ? 0.82 -19.125 -16.141 1 91.31 45 PHE B O 1
ATOM 1686 N N . SER B 1 46 ? 2.85 -19.672 -16.844 1 92.56 46 SER B N 1
ATOM 1687 C CA . SER B 1 46 ? 2.391 -20.656 -17.812 1 92.56 46 SER B CA 1
ATOM 1688 C C . SER B 1 46 ? 1.636 -21.797 -17.125 1 92.56 46 SER B C 1
ATOM 1690 O O . SER B 1 46 ? 0.595 -22.234 -17.625 1 92.56 46 SER B O 1
ATOM 1692 N N . LEU B 1 47 ? 2.135 -22.172 -16.078 1 93.25 47 LEU B N 1
ATOM 1693 C CA . LEU B 1 47 ? 1.503 -23.281 -15.367 1 93.25 47 LEU B CA 1
ATOM 1694 C C . LEU B 1 47 ? 0.145 -22.859 -14.805 1 93.25 47 LEU B C 1
ATOM 1696 O O . LEU B 1 47 ? -0.823 -23.625 -14.891 1 93.25 47 LEU B O 1
ATOM 1700 N N . MET B 1 48 ? 0.069 -21.688 -14.203 1 92.12 48 MET B N 1
ATOM 1701 C CA . MET B 1 48 ? -1.192 -21.172 -13.688 1 92.12 48 MET B CA 1
ATOM 1702 C C . MET B 1 48 ? -2.234 -21.062 -14.789 1 92.12 48 MET B C 1
ATOM 1704 O O . MET B 1 48 ? -3.387 -21.469 -14.609 1 92.12 48 MET B O 1
ATOM 1708 N N . ARG B 1 49 ? -1.832 -20.594 -15.852 1 91.25 49 ARG B N 1
ATOM 1709 C CA . ARG B 1 49 ? -2.729 -20.438 -17 1 91.25 49 ARG B CA 1
ATOM 1710 C C . ARG B 1 49 ? -3.234 -21.781 -17.484 1 91.25 49 ARG B C 1
ATOM 1712 O O . ARG B 1 49 ? -4.418 -21.938 -17.797 1 91.25 49 ARG B O 1
ATOM 1719 N N . LYS B 1 50 ? -2.387 -22.734 -17.594 1 94.31 50 LYS B N 1
ATOM 1720 C CA . LYS B 1 50 ? -2.744 -24.094 -18 1 94.31 50 LYS B CA 1
ATOM 1721 C C . LYS B 1 50 ? -3.783 -24.703 -17.078 1 94.31 50 LYS B C 1
ATOM 1723 O O . LYS B 1 50 ? -4.645 -25.469 -17.516 1 94.31 50 LYS B O 1
ATOM 1728 N N . MET B 1 51 ? -3.732 -24.281 -15.898 1 93.88 51 MET B N 1
ATOM 1729 C CA . MET B 1 51 ? -4.641 -24.828 -14.898 1 93.88 51 MET B CA 1
ATOM 1730 C C . MET B 1 51 ? -5.918 -24 -14.812 1 93.88 51 MET B C 1
ATOM 1732 O O . MET B 1 51 ? -6.797 -24.297 -14 1 93.88 51 MET B O 1
ATOM 1736 N N . GLY B 1 52 ? -5.961 -22.938 -15.539 1 92.5 52 GLY B N 1
ATOM 1737 C CA . GLY B 1 52 ? -7.141 -22.078 -15.539 1 92.5 52 GLY B CA 1
ATOM 1738 C C . GLY B 1 52 ? -7.234 -21.203 -14.305 1 92.5 52 GLY B C 1
ATOM 1739 O O . GLY B 1 52 ? -8.336 -20.906 -13.836 1 92.5 52 GLY B O 1
ATOM 1740 N N . ALA B 1 53 ? -6.078 -20.969 -13.695 1 93.38 53 ALA B N 1
ATOM 1741 C CA . ALA B 1 53 ? -6.039 -20.172 -12.477 1 93.38 53 ALA B CA 1
ATOM 1742 C C . ALA B 1 53 ? -5.426 -18.812 -12.734 1 93.38 53 ALA B C 1
ATOM 1744 O O . ALA B 1 53 ? -4.746 -18.609 -13.742 1 93.38 53 ALA B O 1
ATOM 1745 N N . THR B 1 54 ? -5.801 -17.844 -11.945 1 90.44 54 THR B N 1
ATOM 1746 C CA . THR B 1 54 ? -5.23 -16.5 -11.984 1 90.44 54 THR B CA 1
ATOM 1747 C C . THR B 1 54 ? -4.922 -15.992 -10.578 1 90.44 54 THR B C 1
ATOM 1749 O O . THR B 1 54 ? -5.324 -16.609 -9.594 1 90.44 54 THR B O 1
ATOM 1752 N N . ALA B 1 55 ? -4.035 -15.055 -10.555 1 91.62 55 ALA B N 1
ATOM 1753 C CA . ALA B 1 55 ? -3.678 -14.438 -9.273 1 91.62 55 ALA B CA 1
ATOM 1754 C C . ALA B 1 55 ? -4.066 -12.961 -9.258 1 91.62 55 ALA B C 1
ATOM 1756 O O . ALA B 1 55 ? -3.842 -12.242 -10.227 1 91.62 55 ALA B O 1
ATOM 1757 N N . VAL B 1 56 ? -4.668 -12.547 -8.203 1 90.5 56 VAL B N 1
ATOM 1758 C CA . VAL B 1 56 ? -5.098 -11.156 -8.078 1 90.5 56 VAL B CA 1
ATOM 1759 C C . VAL B 1 56 ? -4.469 -10.539 -6.832 1 90.5 56 VAL B C 1
ATOM 1761 O O . VAL B 1 56 ? -4.215 -11.234 -5.844 1 90.5 56 VAL B O 1
ATOM 1764 N N . LEU B 1 57 ? -4.184 -9.266 -6.977 1 93.19 57 LEU B N 1
ATOM 1765 C CA . LEU B 1 57 ? -3.635 -8.555 -5.828 1 93.19 57 LEU B CA 1
ATOM 1766 C C . LEU B 1 57 ? -4.715 -8.297 -4.781 1 93.19 57 LEU B C 1
ATOM 1768 O O . LEU B 1 57 ? -5.652 -7.531 -5.027 1 93.19 57 LEU B O 1
ATOM 1772 N N . GLY B 1 58 ? -4.547 -8.867 -3.6 1 95.06 58 GLY B N 1
ATOM 1773 C CA . GLY B 1 58 ? -5.527 -8.711 -2.537 1 95.06 58 GLY B CA 1
ATOM 1774 C C . GLY B 1 58 ? -5.141 -7.668 -1.511 1 95.06 58 GLY B C 1
ATOM 1775 O O . GLY B 1 58 ? -5.98 -7.207 -0.735 1 95.06 58 GLY B O 1
ATOM 1776 N N . GLY B 1 59 ? -3.852 -7.328 -1.527 1 96.69 59 GLY B N 1
ATOM 1777 C CA . GLY B 1 59 ? -3.361 -6.34 -0.578 1 96.69 59 GLY B CA 1
ATOM 1778 C C . GLY B 1 59 ? -1.913 -5.957 -0.81 1 96.69 59 GLY B C 1
ATOM 1779 O O . GLY B 1 59 ? -1.168 -6.691 -1.463 1 96.69 59 GLY B O 1
ATOM 1780 N N . SER B 1 60 ? -1.533 -4.871 -0.263 1 97.19 60 SER B N 1
ATOM 1781 C CA . SER B 1 60 ? -0.15 -4.41 -0.307 1 97.19 60 SER B CA 1
ATOM 1782 C C . SER B 1 60 ? 0.173 -3.52 0.89 1 97.19 60 SER B C 1
ATOM 1784 O O . SER B 1 60 ? -0.694 -2.795 1.384 1 97.19 60 SER B O 1
ATOM 1786 N N . SER B 1 61 ? 1.314 -3.643 1.335 1 97.94 61 SER B N 1
ATOM 1787 C CA . SER B 1 61 ? 1.853 -2.791 2.391 1 97.94 61 SER B CA 1
ATOM 1788 C C . SER B 1 61 ? 3.193 -2.188 1.987 1 97.94 61 SER B C 1
ATOM 1790 O O . SER B 1 61 ? 4.148 -2.916 1.706 1 97.94 61 SER B O 1
ATOM 1792 N N . THR B 1 62 ? 3.25 -0.922 2.018 1 97.12 62 THR B N 1
ATOM 1793 C CA . THR B 1 62 ? 4.438 -0.229 1.533 1 97.12 62 THR B CA 1
ATOM 1794 C C . THR B 1 62 ? 5.062 0.614 2.643 1 97.12 62 THR B C 1
ATOM 1796 O O . THR B 1 62 ? 4.359 1.346 3.342 1 97.12 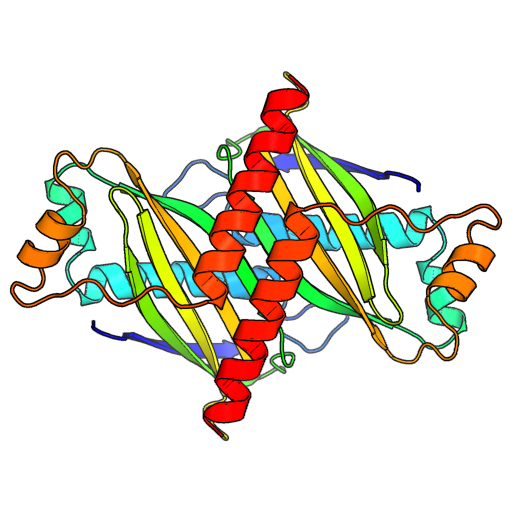62 THR B O 1
ATOM 1799 N N . ARG B 1 63 ? 6.297 0.486 2.775 1 96.94 63 ARG B N 1
ATOM 1800 C CA . ARG B 1 63 ? 7.082 1.359 3.641 1 96.94 63 ARG B CA 1
ATOM 1801 C C . ARG B 1 63 ? 8.094 2.168 2.834 1 96.94 63 ARG B C 1
ATOM 1803 O O . ARG B 1 63 ? 8.977 1.599 2.189 1 96.94 63 ARG B O 1
ATOM 1810 N N . TYR B 1 64 ? 7.93 3.438 2.947 1 95.62 64 TYR B N 1
ATOM 1811 C CA . TYR B 1 64 ? 8.844 4.352 2.268 1 95.62 64 TYR B CA 1
ATOM 1812 C C . TYR B 1 64 ? 9.945 4.816 3.205 1 95.62 64 TYR B C 1
ATOM 1814 O O . TYR B 1 64 ? 9.688 5.508 4.191 1 95.62 64 TYR B O 1
ATOM 1822 N N . ARG B 1 65 ? 11.125 4.48 2.873 1 94.44 65 ARG B N 1
ATOM 1823 C CA . ARG B 1 65 ? 12.25 4.871 3.727 1 94.44 65 ARG B CA 1
ATOM 1824 C C . ARG B 1 65 ? 12.852 6.191 3.268 1 94.44 65 ARG B C 1
ATOM 1826 O O . ARG B 1 65 ? 13.07 7.098 4.078 1 94.44 65 ARG B O 1
ATOM 1833 N N . ARG B 1 66 ? 13.156 6.238 2.014 1 93.56 66 ARG B N 1
ATOM 1834 C CA . ARG B 1 66 ? 13.656 7.441 1.354 1 93.56 66 ARG B CA 1
ATOM 1835 C C . ARG B 1 66 ? 13.055 7.594 -0.038 1 93.56 66 ARG B C 1
ATOM 1837 O O . ARG B 1 66 ? 12.891 6.609 -0.76 1 93.56 66 ARG B O 1
ATOM 1844 N N . PRO B 1 67 ? 12.727 8.805 -0.356 1 91.56 67 PRO B N 1
ATOM 1845 C CA . PRO B 1 67 ? 12.234 9.008 -1.723 1 91.56 67 PRO B CA 1
ATOM 1846 C C . PRO B 1 67 ? 13.281 8.672 -2.779 1 91.56 67 PRO B C 1
ATOM 1848 O O . PRO B 1 67 ? 14.484 8.852 -2.545 1 91.56 67 PRO B O 1
ATOM 1851 N N . ILE B 1 68 ? 12.805 8.141 -3.873 1 94.25 68 ILE B N 1
ATOM 1852 C CA . ILE B 1 68 ? 13.695 7.887 -5 1 94.25 68 ILE B CA 1
ATOM 1853 C C . ILE B 1 68 ? 13.836 9.148 -5.848 1 94.25 68 ILE B C 1
ATOM 1855 O O . ILE B 1 68 ? 12.859 9.625 -6.43 1 94.25 68 ILE B O 1
ATOM 1859 N N . PRO B 1 69 ? 15.039 9.703 -5.941 1 92.75 69 PRO B N 1
ATOM 1860 C CA . PRO B 1 69 ? 15.188 10.969 -6.664 1 92.75 69 PRO B CA 1
ATOM 1861 C C . PRO B 1 69 ? 15.148 10.797 -8.18 1 92.75 69 PRO B C 1
ATOM 1863 O O . PRO B 1 69 ? 15.281 9.672 -8.68 1 92.75 69 PRO B O 1
ATOM 1866 N N . PHE B 1 70 ? 15.047 11.859 -8.758 1 92.81 70 PHE B N 1
ATOM 1867 C CA . PHE B 1 70 ? 15.055 11.914 -10.211 1 92.81 70 PHE B CA 1
ATOM 1868 C C . PHE B 1 70 ? 16.359 11.359 -10.773 1 92.81 70 PHE B C 1
ATOM 1870 O O . PHE B 1 70 ? 17.438 11.625 -10.234 1 92.81 70 PHE B O 1
ATOM 1877 N N . LEU B 1 71 ? 16.25 10.477 -11.805 1 94 71 LEU B N 1
ATOM 1878 C CA . LEU B 1 71 ? 17.344 9.938 -12.609 1 94 71 LEU B CA 1
ATOM 1879 C C . LEU B 1 71 ? 18.109 8.867 -11.844 1 94 71 LEU B C 1
ATOM 1881 O O . LEU B 1 71 ? 19.125 8.359 -12.32 1 94 71 LEU B O 1
ATOM 1885 N N . MET B 1 72 ? 17.688 8.531 -10.688 1 95.19 72 MET B N 1
ATOM 1886 C CA . MET B 1 72 ? 18.328 7.434 -9.969 1 95.19 72 MET B CA 1
ATOM 1887 C C . MET B 1 72 ? 18.062 6.105 -10.672 1 95.19 72 MET B C 1
ATOM 1889 O O . MET B 1 72 ? 16.938 5.816 -11.078 1 95.19 72 MET B O 1
ATOM 1893 N N . VAL B 1 73 ? 19.172 5.383 -10.812 1 97.12 73 VAL B N 1
ATOM 1894 C CA . VAL B 1 73 ? 19.047 4.012 -11.297 1 97.12 73 VAL B CA 1
ATOM 1895 C C . VAL B 1 73 ? 18.859 3.062 -10.117 1 97.12 73 VAL B C 1
ATOM 1897 O O . VAL B 1 73 ? 19.547 3.16 -9.102 1 97.12 73 VAL B O 1
ATOM 1900 N N . TYR B 1 74 ? 17.844 2.248 -10.242 1 97.62 74 TYR B N 1
ATOM 1901 C CA . TYR B 1 74 ? 17.516 1.352 -9.141 1 97.62 74 TYR B CA 1
ATOM 1902 C C . TYR B 1 74 ? 17.172 -0.043 -9.648 1 97.62 74 TYR B C 1
ATOM 1904 O O . TYR B 1 74 ? 16.984 -0.24 -10.852 1 97.62 74 TYR B O 1
ATOM 1912 N N . LYS B 1 75 ? 17.203 -0.992 -8.828 1 98.25 75 LYS B N 1
ATOM 1913 C CA . LYS B 1 75 ? 16.688 -2.326 -9.117 1 98.25 75 LYS B CA 1
ATOM 1914 C C . LYS B 1 75 ? 15.547 -2.695 -8.164 1 98.25 75 LYS B C 1
ATOM 1916 O O . LYS B 1 75 ? 15.469 -2.174 -7.051 1 98.25 75 LYS B O 1
ATOM 1921 N N . ILE B 1 76 ? 14.672 -3.498 -8.625 1 98.12 76 ILE B N 1
ATOM 1922 C CA . ILE B 1 76 ? 13.594 -4.074 -7.828 1 98.12 76 ILE B CA 1
ATOM 1923 C C . ILE B 1 76 ? 13.812 -5.578 -7.672 1 98.12 76 ILE B C 1
ATOM 1925 O O . ILE B 1 76 ? 13.898 -6.305 -8.664 1 98.12 76 ILE B O 1
ATOM 1929 N N . THR B 1 77 ? 13.969 -5.957 -6.488 1 98.25 77 THR B N 1
ATOM 1930 C CA . THR B 1 77 ? 14.039 -7.391 -6.23 1 98.25 77 THR B CA 1
ATOM 1931 C C . THR B 1 77 ? 12.68 -7.918 -5.762 1 98.25 77 THR B C 1
ATOM 1933 O O . THR B 1 77 ? 11.969 -7.242 -5.02 1 98.25 77 THR B O 1
ATOM 1936 N N . THR B 1 78 ? 12.289 -9.016 -6.238 1 97.94 78 THR B N 1
ATOM 1937 C CA . THR B 1 78 ? 11.031 -9.672 -5.895 1 97.94 78 THR B CA 1
ATOM 1938 C C . THR B 1 78 ? 11.281 -11.094 -5.398 1 97.94 78 THR B C 1
ATOM 1940 O O . THR B 1 78 ? 11.961 -11.875 -6.062 1 97.94 78 THR B O 1
ATOM 1943 N N . LYS B 1 79 ? 10.734 -11.391 -4.25 1 97 79 LYS B N 1
ATOM 1944 C CA . LYS B 1 79 ? 10.938 -12.703 -3.641 1 97 79 LYS B CA 1
ATOM 1945 C C . LYS B 1 79 ? 9.641 -13.234 -3.035 1 97 79 LYS B C 1
ATOM 1947 O O . LYS B 1 79 ? 8.93 -12.508 -2.34 1 97 79 LYS B O 1
ATOM 1952 N N . LEU B 1 80 ? 9.312 -14.461 -3.348 1 96.94 80 LEU B N 1
ATOM 1953 C CA . LEU B 1 80 ? 8.242 -15.148 -2.633 1 96.94 80 LEU B CA 1
ATOM 1954 C C . LEU B 1 80 ? 8.672 -15.5 -1.211 1 96.94 80 LEU B C 1
ATOM 1956 O O . LEU B 1 80 ? 9.594 -16.297 -1.014 1 96.94 80 LEU B O 1
ATOM 1960 N N . ILE B 1 81 ? 7.953 -14.977 -0.2 1 97.06 81 ILE B N 1
ATOM 1961 C CA . ILE B 1 81 ? 8.492 -15.109 1.149 1 97.06 81 ILE B CA 1
ATOM 1962 C C . ILE B 1 81 ? 7.582 -16.016 1.982 1 97.06 81 ILE B C 1
ATOM 1964 O O . ILE B 1 81 ? 7.953 -16.422 3.084 1 97.06 81 ILE B O 1
ATOM 1968 N N . TYR B 1 82 ? 6.445 -16.281 1.487 1 97.62 82 TYR B N 1
ATOM 1969 C CA . TYR B 1 82 ? 5.488 -17.125 2.201 1 97.62 82 TYR B CA 1
ATOM 1970 C C . TYR B 1 82 ? 4.297 -17.469 1.314 1 97.62 82 TYR B C 1
ATOM 1972 O O . TYR B 1 82 ? 4.066 -16.812 0.293 1 97.62 82 TYR B O 1
ATOM 1980 N N . TRP B 1 83 ? 3.643 -18.547 1.563 1 97.25 83 TRP B N 1
ATOM 1981 C CA . TRP B 1 83 ? 2.348 -18.844 0.959 1 97.25 83 TRP B CA 1
ATOM 1982 C C . TRP B 1 83 ? 1.465 -19.625 1.922 1 97.25 83 TRP B C 1
ATOM 1984 O O . TRP B 1 83 ? 1.966 -20.281 2.836 1 97.25 83 TRP B O 1
ATOM 1994 N N . ASP B 1 84 ? 0.21 -19.375 1.802 1 96.31 84 ASP B N 1
ATOM 1995 C CA . ASP B 1 84 ? -0.753 -20.234 2.486 1 96.31 84 ASP B CA 1
ATOM 1996 C C . ASP B 1 84 ? -1.572 -21.047 1.486 1 96.31 84 ASP B C 1
ATOM 1998 O O . ASP B 1 84 ? -1.064 -21.438 0.435 1 96.31 84 ASP B O 1
ATOM 2002 N N . GLU B 1 85 ? -2.77 -21.375 1.804 1 93.62 85 GLU B N 1
ATOM 2003 C CA . GLU B 1 85 ? -3.521 -22.297 0.948 1 93.62 85 GLU B CA 1
ATOM 2004 C C . GLU B 1 85 ? -3.922 -21.609 -0.361 1 93.62 85 GLU B C 1
ATOM 2006 O O . GLU B 1 85 ? -3.971 -22.266 -1.409 1 93.62 85 GLU B O 1
ATOM 2011 N N . LYS B 1 86 ? -4.129 -20.266 -0.292 1 93.81 86 LYS B N 1
ATOM 2012 C CA . LYS B 1 86 ? -4.723 -19.656 -1.475 1 93.81 86 LYS B CA 1
ATOM 2013 C C . LYS B 1 86 ? -3.941 -18.406 -1.896 1 93.81 86 LYS B C 1
ATOM 2015 O O . LYS B 1 86 ? -4.176 -17.859 -2.975 1 93.81 86 LYS B O 1
ATOM 2020 N N . SER B 1 87 ? -2.977 -18.062 -1.059 1 97.38 87 SER B N 1
ATOM 2021 C CA . SER B 1 87 ? -2.346 -16.766 -1.34 1 97.38 87 SER B CA 1
ATOM 2022 C C . SER B 1 87 ? -0.826 -16.891 -1.355 1 97.38 87 SER B C 1
ATOM 2024 O O . SER B 1 87 ? -0.252 -17.672 -0.594 1 97.38 87 SER B O 1
ATOM 2026 N N . LEU B 1 88 ? -0.256 -16.188 -2.26 1 97.25 88 LEU B N 1
ATOM 2027 C CA . LEU B 1 88 ? 1.186 -15.969 -2.328 1 97.25 88 LEU B CA 1
ATOM 2028 C C . LEU B 1 88 ? 1.566 -14.617 -1.736 1 97.25 88 LEU B C 1
ATOM 2030 O O . LEU B 1 88 ? 0.874 -13.625 -1.959 1 97.25 88 LEU B O 1
ATOM 2034 N N . TYR B 1 89 ? 2.666 -14.578 -0.997 1 98.06 89 TYR B N 1
ATOM 2035 C CA . TYR B 1 89 ? 3.137 -13.336 -0.388 1 98.06 89 TYR B CA 1
ATOM 2036 C C . TYR B 1 89 ? 4.543 -12.992 -0.865 1 98.06 89 TYR B C 1
ATOM 2038 O O . TYR B 1 89 ? 5.469 -13.789 -0.708 1 98.06 89 TYR B O 1
ATOM 2046 N N . PHE B 1 90 ? 4.66 -11.789 -1.363 1 97.69 90 PHE B N 1
ATOM 2047 C CA . PHE B 1 90 ? 5.926 -11.359 -1.949 1 97.69 90 PHE B CA 1
ATOM 2048 C C . PHE B 1 90 ? 6.496 -10.164 -1.198 1 97.69 90 PHE B C 1
ATOM 2050 O O . PHE B 1 90 ? 5.746 -9.367 -0.625 1 97.69 90 PHE B O 1
ATOM 2057 N N . GLU B 1 91 ? 7.793 -10.078 -1.206 1 98.06 91 GLU B N 1
ATOM 2058 C CA . GLU B 1 91 ? 8.523 -8.883 -0.796 1 98.06 91 GLU B CA 1
ATOM 2059 C C . GLU B 1 91 ? 9.242 -8.242 -1.979 1 98.06 91 GLU B C 1
ATOM 2061 O O . GLU B 1 91 ? 9.938 -8.93 -2.732 1 98.06 91 GLU B O 1
ATOM 2066 N N . HIS B 1 92 ? 9 -7.004 -2.154 1 98.06 92 HIS B N 1
ATOM 2067 C CA . HIS B 1 92 ? 9.648 -6.207 -3.186 1 98.06 92 HIS B CA 1
ATOM 2068 C C . HIS B 1 92 ? 10.516 -5.113 -2.57 1 98.06 92 HIS B C 1
ATOM 2070 O O . HIS B 1 92 ? 10.078 -4.41 -1.654 1 98.06 92 HIS B O 1
ATOM 2076 N N . LYS B 1 93 ? 11.727 -4.969 -3.033 1 98.25 93 LYS B N 1
ATOM 2077 C CA . LYS B 1 93 ? 12.625 -3.928 -2.551 1 98.25 93 LYS B CA 1
ATOM 2078 C C . LYS B 1 93 ? 13.117 -3.051 -3.701 1 98.25 93 LYS B C 1
ATOM 2080 O O . LYS B 1 93 ? 13.562 -3.559 -4.734 1 98.25 93 LYS B O 1
ATOM 2085 N N . PHE B 1 94 ? 12.938 -1.824 -3.533 1 98.19 94 PHE B N 1
ATOM 2086 C CA . PHE B 1 94 ? 13.57 -0.854 -4.414 1 98.19 94 PHE B CA 1
ATOM 2087 C C . PHE B 1 94 ? 14.953 -0.478 -3.896 1 98.19 94 PHE B C 1
ATOM 2089 O O . PHE B 1 94 ? 15.078 0.154 -2.846 1 98.19 94 PHE B O 1
ATOM 2096 N N . ILE B 1 95 ? 15.938 -0.758 -4.664 1 98.31 95 ILE B N 1
ATOM 2097 C CA . ILE B 1 95 ? 17.297 -0.645 -4.164 1 98.31 95 ILE B CA 1
ATOM 2098 C C . ILE B 1 95 ? 18.125 0.258 -5.09 1 98.31 95 ILE B C 1
ATOM 2100 O O . ILE B 1 95 ? 18.125 0.061 -6.305 1 98.31 95 ILE B O 1
ATOM 2104 N N . ASN B 1 96 ? 18.781 1.204 -4.484 1 98.12 96 ASN B N 1
ATOM 2105 C CA . ASN B 1 96 ? 19.719 2.045 -5.215 1 98.12 96 ASN B CA 1
ATOM 2106 C C . ASN B 1 96 ? 20.906 1.24 -5.723 1 98.12 96 ASN B C 1
ATOM 2108 O O . ASN B 1 96 ? 21.578 0.559 -4.945 1 98.12 96 ASN B O 1
ATOM 2112 N N . LEU B 1 97 ? 21.25 1.381 -6.973 1 97.38 97 LEU B N 1
ATOM 2113 C CA . LEU B 1 97 ? 22.312 0.57 -7.539 1 97.38 97 LEU B CA 1
ATOM 2114 C C . LEU B 1 97 ? 23.688 1.093 -7.105 1 97.38 97 LEU B C 1
ATOM 2116 O O . LEU B 1 97 ? 24.656 0.335 -7.059 1 97.38 97 LEU B O 1
ATOM 2120 N N . ARG B 1 98 ? 23.719 2.359 -6.789 1 96.19 98 ARG B N 1
ATOM 2121 C CA . ARG B 1 98 ? 25 2.979 -6.48 1 96.19 98 ARG B CA 1
ATOM 2122 C C . ARG B 1 98 ? 25.453 2.633 -5.066 1 96.19 98 ARG B C 1
ATOM 2124 O O . ARG B 1 98 ? 26.625 2.344 -4.836 1 96.19 98 ARG B O 1
ATOM 2131 N N . ASN B 1 99 ? 24.562 2.611 -4.125 1 96.5 99 ASN B N 1
ATOM 2132 C CA . ASN B 1 99 ? 24.984 2.438 -2.74 1 96.5 99 ASN B CA 1
ATOM 2133 C C . ASN B 1 99 ? 24.25 1.286 -2.068 1 96.5 99 ASN B C 1
ATOM 2135 O O . ASN B 1 99 ? 24.391 1.073 -0.863 1 96.5 99 ASN B O 1
ATOM 2139 N N . ASN B 1 100 ? 23.344 0.6 -2.77 1 96.81 100 ASN B N 1
ATOM 2140 C CA . ASN B 1 100 ? 22.594 -0.569 -2.309 1 96.81 100 ASN B CA 1
ATOM 2141 C C . ASN B 1 100 ? 21.609 -0.206 -1.205 1 96.81 100 ASN B C 1
ATOM 2143 O O . ASN B 1 100 ? 21.109 -1.084 -0.493 1 96.81 100 ASN B O 1
ATOM 2147 N N . PHE B 1 101 ? 21.328 1.12 -1.113 1 97.12 101 PHE B N 1
ATOM 2148 C CA . PHE B 1 101 ? 20.344 1.554 -0.13 1 97.12 101 PHE B CA 1
ATOM 2149 C C . PHE B 1 101 ? 18.938 1.144 -0.555 1 97.12 101 PHE B C 1
ATOM 2151 O O . PHE B 1 101 ? 18.562 1.334 -1.71 1 97.12 101 PHE B O 1
ATOM 2158 N N . ILE B 1 102 ? 18.203 0.556 0.358 1 98 102 ILE B N 1
ATOM 2159 C CA . ILE B 1 102 ? 16.812 0.186 0.112 1 98 102 ILE B CA 1
ATOM 2160 C C . ILE B 1 102 ? 15.914 1.391 0.359 1 98 102 ILE B C 1
ATOM 2162 O O . ILE B 1 102 ? 15.734 1.821 1.502 1 98 102 ILE B O 1
ATOM 2166 N N . HIS B 1 103 ? 15.289 1.879 -0.68 1 97.62 103 HIS B N 1
ATOM 2167 C CA . HIS B 1 103 ? 14.461 3.078 -0.592 1 97.62 103 HIS B CA 1
ATOM 2168 C C . HIS B 1 103 ? 13.031 2.734 -0.191 1 97.62 103 HIS B C 1
ATOM 2170 O O . HIS B 1 103 ? 12.367 3.52 0.49 1 97.62 103 HIS B O 1
ATOM 2176 N N . THR B 1 104 ? 12.539 1.631 -0.63 1 97.5 104 THR B N 1
ATOM 2177 C CA . THR B 1 104 ? 11.148 1.251 -0.416 1 97.5 104 THR B CA 1
ATOM 2178 C C . THR B 1 104 ? 11.008 -0.266 -0.319 1 97.5 104 THR B C 1
ATOM 2180 O O . THR B 1 104 ? 11.633 -1.001 -1.086 1 97.5 104 THR B O 1
ATOM 2183 N N . ILE B 1 105 ? 10.203 -0.732 0.6 1 98 105 ILE B N 1
ATOM 2184 C CA . ILE B 1 105 ? 9.875 -2.145 0.745 1 98 105 ILE B CA 1
ATOM 2185 C C . ILE B 1 105 ? 8.359 -2.33 0.646 1 98 105 ILE B C 1
ATOM 2187 O O . ILE B 1 105 ? 7.594 -1.597 1.279 1 98 105 ILE B O 1
ATOM 2191 N N . ILE B 1 106 ? 7.98 -3.303 -0.08 1 97.94 106 ILE B N 1
ATOM 2192 C CA . ILE B 1 106 ? 6.559 -3.555 -0.282 1 97.94 106 ILE B CA 1
ATOM 2193 C C . ILE B 1 106 ? 6.258 -5.035 -0.063 1 97.94 106 ILE B C 1
ATOM 2195 O O . ILE B 1 106 ? 6.934 -5.902 -0.625 1 97.94 106 ILE B O 1
ATOM 2199 N N . LEU B 1 107 ? 5.312 -5.316 0.756 1 98.25 107 LEU B N 1
ATOM 2200 C CA . LEU B 1 107 ? 4.723 -6.645 0.866 1 98.25 107 LEU B CA 1
ATOM 2201 C C . LEU B 1 107 ? 3.424 -6.73 0.068 1 98.25 107 LEU B C 1
ATOM 2203 O O . LEU B 1 107 ? 2.613 -5.801 0.093 1 98.25 107 LEU B O 1
ATOM 2207 N N . THR B 1 108 ? 3.242 -7.809 -0.601 1 97.56 108 THR B N 1
ATOM 2208 C CA . THR B 1 108 ? 2.004 -7.969 -1.354 1 97.56 108 THR B CA 1
ATOM 2209 C C . THR B 1 108 ? 1.38 -9.336 -1.087 1 97.56 108 THR B C 1
ATOM 2211 O O . THR B 1 108 ? 2.092 -10.312 -0.857 1 97.56 108 THR B O 1
ATOM 2214 N N . LYS B 1 109 ? 0.134 -9.352 -1.09 1 97.62 109 LYS B N 1
ATOM 2215 C CA . LYS B 1 109 ? -0.67 -10.57 -1.053 1 97.62 109 LYS B CA 1
ATOM 2216 C C . LYS B 1 109 ? -1.335 -10.836 -2.402 1 97.62 109 LYS B C 1
ATOM 2218 O O . LYS B 1 109 ? -2.135 -10.023 -2.871 1 97.62 109 LYS B O 1
ATOM 2223 N N . GLN B 1 110 ? -1.036 -11.914 -2.982 1 95.75 110 GLN B N 1
ATOM 2224 C CA . GLN B 1 110 ? -1.658 -12.344 -4.23 1 95.75 110 GLN B CA 1
ATOM 2225 C C . GLN B 1 110 ? -2.555 -13.555 -4.012 1 95.75 110 GLN B C 1
ATOM 2227 O O . GLN B 1 110 ? -2.068 -14.641 -3.688 1 95.75 110 GLN B O 1
ATOM 2232 N N . THR B 1 111 ? -3.793 -13.359 -4.273 1 95.12 111 THR B N 1
ATOM 2233 C CA . THR B 1 111 ? -4.742 -14.453 -4.078 1 95.12 111 THR B CA 1
ATOM 2234 C C . THR B 1 111 ? -5.012 -15.172 -5.395 1 95.12 111 THR B C 1
ATOM 2236 O O . THR B 1 111 ? -5.258 -14.539 -6.422 1 95.12 111 THR B O 1
ATOM 2239 N N . THR B 1 112 ? -5.008 -16.484 -5.336 1 94.31 112 THR B N 1
ATOM 2240 C CA . THR B 1 112 ? -5.234 -17.281 -6.539 1 94.31 112 THR B CA 1
ATOM 2241 C C . THR B 1 112 ? -6.711 -17.656 -6.668 1 94.31 112 THR B C 1
ATOM 2243 O O . THR B 1 112 ? -7.363 -17.984 -5.676 1 94.31 112 THR B O 1
ATOM 2246 N N . ILE B 1 113 ? -7.125 -17.531 -7.812 1 93.31 113 ILE B N 1
ATOM 2247 C CA . ILE B 1 113 ? -8.5 -17.891 -8.133 1 93.31 113 ILE B CA 1
ATOM 2248 C C . ILE B 1 113 ? -8.516 -19 -9.172 1 93.31 113 ILE B C 1
ATOM 2250 O O . ILE B 1 113 ? -7.785 -18.938 -10.164 1 93.31 113 ILE B O 1
ATOM 2254 N N . GLY B 1 114 ? -9.352 -19.984 -8.969 1 92.81 114 GLY B N 1
ATOM 2255 C CA . GLY B 1 114 ? -9.531 -21.031 -9.953 1 92.81 114 GLY B CA 1
ATOM 2256 C C . GLY B 1 114 ? -8.586 -22.203 -9.758 1 92.81 114 GLY B C 1
ATOM 2257 O O . GLY B 1 114 ? -8.703 -23.234 -10.43 1 92.81 114 GLY B O 1
ATOM 2258 N N . LEU B 1 115 ? -7.617 -22 -8.906 1 91.62 115 LEU B N 1
ATOM 2259 C CA . LEU B 1 115 ? -6.66 -23.078 -8.688 1 91.62 115 LEU B CA 1
ATOM 2260 C C . LEU B 1 115 ? -7.297 -24.234 -7.91 1 91.62 115 LEU B C 1
ATOM 2262 O O . LEU B 1 115 ? -7.805 -24.031 -6.805 1 91.62 115 LEU B O 1
ATOM 2266 N N . LYS B 1 116 ? -7.254 -25.438 -8.352 1 92.12 116 LYS B N 1
ATOM 2267 C CA . LYS B 1 116 ? -7.945 -26.594 -7.785 1 92.12 116 LYS B CA 1
ATOM 2268 C C . LYS B 1 116 ? -7.023 -27.391 -6.855 1 92.12 116 LYS B C 1
ATOM 2270 O O . LYS B 1 116 ? -7.469 -28.312 -6.176 1 92.12 116 LYS B O 1
ATOM 2275 N N . ILE B 1 117 ? -5.793 -27.125 -6.855 1 93.31 117 ILE B N 1
ATOM 2276 C CA . ILE B 1 117 ? -4.832 -27.766 -5.965 1 93.31 117 ILE B CA 1
ATOM 2277 C C . ILE B 1 117 ? -4.297 -26.75 -4.957 1 93.31 117 ILE B C 1
ATOM 2279 O O . ILE B 1 117 ? -4.5 -25.547 -5.113 1 93.31 117 ILE B O 1
ATOM 2283 N N . SER B 1 118 ? -3.611 -27.266 -4.012 1 94.25 118 SER B N 1
ATOM 2284 C CA . SER B 1 118 ? -3.01 -26.359 -3.033 1 94.25 118 SER B CA 1
ATOM 2285 C C . SER B 1 118 ? -1.837 -25.594 -3.637 1 94.25 118 SER B C 1
ATOM 2287 O O . SER B 1 118 ? -1.205 -26.062 -4.586 1 94.25 118 SER B O 1
ATOM 2289 N N . LEU B 1 119 ? -1.568 -24.438 -3.1 1 95.44 119 LEU B N 1
ATOM 2290 C CA . LEU B 1 119 ? -0.432 -23.672 -3.58 1 95.44 119 LEU B CA 1
ATOM 2291 C C . LEU B 1 119 ? 0.878 -24.406 -3.328 1 95.44 119 LEU B C 1
ATOM 2293 O O . LEU B 1 119 ? 1.816 -24.297 -4.121 1 95.44 119 LEU B O 1
ATOM 2297 N N . THR B 1 120 ? 0.953 -25.172 -2.229 1 95.25 120 THR B N 1
ATOM 2298 C CA . THR B 1 120 ? 2.139 -25.984 -1.976 1 95.25 120 THR B CA 1
ATOM 2299 C C . THR B 1 120 ? 2.359 -26.984 -3.105 1 95.25 120 THR B C 1
ATOM 2301 O O . THR B 1 120 ? 3.471 -27.109 -3.625 1 95.25 120 THR B O 1
ATOM 2304 N N . GLU B 1 121 ? 1.315 -27.625 -3.486 1 94.69 121 GLU B N 1
ATOM 2305 C CA . GLU B 1 121 ? 1.394 -28.578 -4.594 1 94.69 121 GLU B CA 1
ATOM 2306 C C . GLU B 1 121 ? 1.781 -27.891 -5.895 1 94.69 121 GLU B C 1
ATOM 2308 O O . GLU B 1 121 ? 2.619 -28.391 -6.648 1 94.69 121 GLU B O 1
ATOM 2313 N N . PHE B 1 122 ? 1.098 -26.797 -6.121 1 95.38 122 PHE B N 1
ATOM 2314 C CA . PHE B 1 122 ? 1.376 -26 -7.312 1 95.38 122 PHE B CA 1
ATOM 2315 C C . PHE B 1 122 ? 2.852 -25.625 -7.379 1 95.38 122 PHE B C 1
ATOM 2317 O O . PHE B 1 122 ? 3.5 -25.828 -8.406 1 95.38 122 PHE B O 1
ATOM 2324 N N . LEU B 1 123 ? 3.395 -25.125 -6.234 1 95.12 123 LEU B N 1
ATOM 2325 C CA . LEU B 1 123 ? 4.773 -24.656 -6.184 1 95.12 123 LEU B CA 1
ATOM 2326 C C . LEU B 1 123 ? 5.746 -25.828 -6.289 1 95.12 123 LEU B C 1
ATOM 2328 O O . LEU B 1 123 ? 6.832 -25.688 -6.859 1 95.12 123 LEU B O 1
ATOM 2332 N N . GLN B 1 124 ? 5.398 -26.984 -5.793 1 94.75 124 GLN B N 1
ATOM 2333 C CA . GLN B 1 124 ? 6.238 -28.172 -5.875 1 94.75 124 GLN B CA 1
ATOM 2334 C C . GLN B 1 124 ? 6.383 -28.641 -7.316 1 94.75 124 GLN B C 1
ATOM 2336 O O . GLN B 1 124 ? 7.391 -29.25 -7.68 1 94.75 124 GLN B O 1
ATOM 2341 N N . LYS B 1 125 ? 5.363 -28.375 -8.086 1 93.44 125 LYS B N 1
ATOM 2342 C CA . LYS B 1 125 ? 5.453 -28.703 -9.508 1 93.44 125 LYS B CA 1
ATOM 2343 C C . LYS B 1 125 ? 6.5 -27.844 -10.203 1 93.44 125 LYS B C 1
ATOM 2345 O O . LYS B 1 125 ? 7.125 -28.266 -11.18 1 93.44 125 LYS B O 1
ATOM 2350 N N . LEU B 1 126 ? 6.602 -26.641 -9.742 1 92.75 126 LEU B N 1
ATOM 2351 C CA . LEU B 1 126 ? 7.574 -25.719 -10.312 1 92.75 126 LEU B CA 1
ATOM 2352 C C . LEU B 1 126 ? 8.969 -25.984 -9.758 1 92.75 126 LEU B C 1
ATOM 2354 O O . LEU B 1 126 ? 9.953 -25.953 -10.5 1 92.75 126 LEU B O 1
ATOM 2358 N N . GLU B 1 127 ? 8.992 -26.172 -8.477 1 92.56 127 GLU B N 1
ATOM 2359 C CA . GLU B 1 127 ? 10.211 -26.453 -7.727 1 92.56 127 GLU B CA 1
ATOM 2360 C C . GLU B 1 127 ? 10 -27.578 -6.73 1 92.56 127 GLU B C 1
ATOM 2362 O O . GLU B 1 127 ? 9.594 -27.344 -5.59 1 92.56 127 GLU B O 1
ATOM 2367 N N . PRO B 1 128 ? 10.359 -28.766 -7.078 1 92.62 128 PRO B N 1
ATOM 2368 C CA . PRO B 1 128 ? 10.055 -29.969 -6.293 1 92.62 128 PRO B CA 1
ATOM 2369 C C . PRO B 1 128 ? 10.602 -29.891 -4.871 1 92.62 128 PRO B C 1
ATOM 2371 O O . PRO B 1 128 ? 10.008 -30.469 -3.949 1 92.62 128 PRO B O 1
ATOM 2374 N N . GLU B 1 129 ? 11.664 -29.219 -4.676 1 92.44 129 GLU B N 1
ATOM 2375 C CA . GLU B 1 129 ? 12.297 -29.188 -3.359 1 92.44 129 GLU B CA 1
ATOM 2376 C C . GLU B 1 129 ? 11.898 -27.938 -2.58 1 92.44 129 GLU B C 1
ATOM 2378 O O . GLU B 1 129 ? 12.516 -27.625 -1.562 1 92.44 129 GLU B O 1
ATOM 2383 N N . ILE B 1 130 ? 10.883 -27.344 -3.016 1 91.69 130 ILE B N 1
ATOM 2384 C CA . ILE B 1 130 ? 10.5 -26.094 -2.365 1 91.69 130 ILE B CA 1
ATOM 2385 C C . ILE B 1 130 ? 9.906 -26.391 -0.989 1 91.69 130 ILE B C 1
ATOM 2387 O O . ILE B 1 130 ? 9.195 -27.375 -0.81 1 91.69 130 ILE B O 1
ATOM 2391 N N . ASN B 1 131 ? 10.289 -25.547 -0.022 1 92.75 131 ASN B N 1
ATOM 2392 C CA . ASN B 1 131 ? 9.719 -25.609 1.319 1 92.75 131 ASN B CA 1
ATOM 2393 C C . ASN B 1 131 ? 9.078 -24.297 1.73 1 92.75 131 ASN B C 1
ATOM 2395 O O . ASN B 1 131 ? 9.484 -23.234 1.264 1 92.75 131 ASN B O 1
ATOM 2399 N N . LEU B 1 132 ? 8.086 -24.422 2.576 1 93.88 132 LEU B N 1
ATOM 2400 C CA . LEU B 1 132 ? 7.398 -23.25 3.092 1 93.88 132 LEU B CA 1
ATOM 2401 C C . LEU B 1 132 ? 8.289 -22.484 4.066 1 93.88 132 LEU B C 1
ATOM 2403 O O . LEU B 1 132 ? 8.656 -23 5.121 1 93.88 132 LEU B O 1
ATOM 2407 N N . PRO B 1 133 ? 8.617 -21.312 3.713 1 93.81 133 PRO B N 1
ATOM 2408 C CA . PRO B 1 133 ? 9.43 -20.531 4.645 1 93.81 133 PRO B CA 1
ATOM 2409 C C . PRO B 1 133 ? 8.672 -20.141 5.91 1 93.81 133 PRO B C 1
ATOM 2411 O O . PRO B 1 133 ? 7.434 -20.125 5.914 1 93.81 133 PRO B O 1
ATOM 2414 N N . GLU B 1 134 ? 9.445 -19.891 6.941 1 95.06 134 GLU B N 1
ATOM 2415 C CA . GLU B 1 134 ? 8.82 -19.359 8.148 1 95.06 134 GLU B CA 1
ATOM 2416 C C . GLU B 1 134 ? 8.266 -17.953 7.914 1 95.06 134 GLU B C 1
ATOM 2418 O O . GLU B 1 134 ? 8.906 -17.125 7.262 1 95.06 134 GLU B O 1
ATOM 2423 N N . ILE B 1 135 ? 7.145 -17.781 8.391 1 96.5 135 ILE B N 1
ATOM 2424 C CA . ILE B 1 135 ? 6.535 -16.469 8.234 1 96.5 135 ILE B CA 1
ATOM 2425 C C . ILE B 1 135 ? 7.305 -15.438 9.062 1 96.5 135 ILE B C 1
ATOM 2427 O O . ILE B 1 135 ? 7.699 -15.711 10.195 1 96.5 135 ILE B O 1
ATOM 2431 N N . THR B 1 136 ? 7.617 -14.289 8.469 1 95.62 136 THR B N 1
ATOM 2432 C CA . THR B 1 136 ? 8.297 -13.219 9.195 1 95.62 136 THR B CA 1
ATOM 2433 C C . THR B 1 136 ? 7.309 -12.445 10.062 1 95.62 136 THR B C 1
ATOM 2435 O O . THR B 1 136 ? 6.113 -12.406 9.773 1 95.62 136 THR B O 1
ATOM 2438 N N . GLN B 1 137 ? 7.816 -11.844 11.078 1 96.25 137 GLN B N 1
ATOM 2439 C CA . GLN B 1 137 ? 6.949 -11.148 12.023 1 96.25 137 GLN B CA 1
ATOM 2440 C C . GLN B 1 137 ? 6.227 -9.984 11.359 1 96.25 137 GLN B C 1
ATOM 2442 O O . GLN B 1 137 ? 5.062 -9.711 11.648 1 96.25 137 GLN B O 1
ATOM 2447 N N . ASP B 1 138 ? 6.895 -9.289 10.516 1 97 138 ASP B N 1
ATOM 2448 C CA . ASP B 1 138 ? 6.266 -8.164 9.828 1 97 138 ASP B CA 1
ATOM 2449 C C . ASP B 1 138 ? 5.105 -8.633 8.945 1 97 138 ASP B C 1
ATOM 2451 O O . ASP B 1 138 ? 4.035 -8.023 8.953 1 97 138 ASP B O 1
ATOM 2455 N N . LEU B 1 139 ? 5.309 -9.727 8.266 1 97.88 139 LEU B N 1
ATOM 2456 C CA . LEU B 1 139 ? 4.238 -10.273 7.441 1 97.88 139 LEU B CA 1
ATOM 2457 C C . LEU B 1 139 ? 3.072 -10.742 8.305 1 97.88 139 LEU B C 1
ATOM 2459 O O . LEU B 1 139 ? 1.913 -10.453 8 1 97.88 139 LEU B O 1
ATOM 2463 N N . LYS B 1 140 ? 3.414 -11.453 9.336 1 97.75 140 LYS B N 1
ATOM 2464 C CA . LYS B 1 140 ? 2.389 -11.977 10.242 1 97.75 140 LYS B CA 1
ATOM 2465 C C . LYS B 1 140 ? 1.517 -10.844 10.789 1 97.75 140 LYS B C 1
ATOM 2467 O O . LYS B 1 140 ? 0.288 -10.938 10.758 1 97.75 140 LYS B O 1
ATOM 2472 N N . LEU B 1 141 ? 2.113 -9.836 11.258 1 98.06 141 LEU B N 1
ATOM 2473 C CA . LEU B 1 141 ? 1.404 -8.703 11.844 1 98.06 141 LEU B CA 1
ATOM 2474 C C . LEU B 1 141 ? 0.566 -7.984 10.789 1 98.06 141 LEU B C 1
ATOM 2476 O O . LEU B 1 141 ? -0.553 -7.551 11.07 1 98.06 141 LEU B O 1
ATOM 2480 N N . TRP B 1 142 ? 1.095 -7.859 9.602 1 98.12 142 TRP B N 1
ATOM 2481 C CA . TRP B 1 142 ? 0.333 -7.227 8.523 1 98.12 142 TRP B CA 1
ATOM 2482 C C . TRP B 1 142 ? -0.897 -8.055 8.172 1 98.12 142 TRP B C 1
ATOM 2484 O O . TRP B 1 142 ? -1.987 -7.508 7.98 1 98.12 142 TRP B O 1
ATOM 2494 N N . LEU B 1 143 ? -0.737 -9.352 8.117 1 97.19 143 LEU B N 1
ATOM 2495 C CA . LEU B 1 143 ? -1.864 -10.227 7.832 1 97.19 143 LEU B CA 1
ATOM 2496 C C . LEU B 1 143 ? -2.938 -10.109 8.906 1 97.19 143 LEU B C 1
ATOM 2498 O O . LEU B 1 143 ? -4.133 -10.078 8.594 1 97.19 143 LEU B O 1
ATOM 2502 N N . GLU B 1 144 ? -2.508 -10.016 10.094 1 97 144 GLU B N 1
ATOM 2503 C CA . GLU B 1 144 ? -3.451 -9.844 11.195 1 97 144 GLU B CA 1
ATOM 2504 C C . GLU B 1 144 ? -4.168 -8.5 11.102 1 97 144 GLU B C 1
ATOM 2506 O O . GLU B 1 144 ? -5.359 -8.398 11.398 1 97 144 GLU B O 1
ATOM 2511 N N . SER B 1 145 ? -3.412 -7.496 10.727 1 97.31 145 SER B N 1
ATOM 2512 C CA . SER B 1 145 ? -4 -6.176 10.523 1 97.31 145 SER B CA 1
ATOM 2513 C C . SER B 1 145 ? -5.117 -6.219 9.484 1 97.31 145 SER B C 1
ATOM 2515 O O . SER B 1 145 ? -6.199 -5.676 9.711 1 97.31 145 SER B O 1
ATOM 2517 N N . MET B 1 146 ? -4.871 -6.91 8.414 1 95 146 MET B N 1
ATOM 2518 C CA . MET B 1 146 ? -5.867 -7.02 7.352 1 95 146 MET B CA 1
ATOM 2519 C C . MET B 1 146 ? -7.098 -7.777 7.832 1 95 146 MET B C 1
ATOM 2521 O O . MET B 1 146 ? -8.227 -7.441 7.461 1 95 146 MET B O 1
ATOM 2525 N N . GLU B 1 147 ? -6.84 -8.789 8.57 1 94.12 147 GLU B N 1
ATOM 2526 C CA . GLU B 1 147 ? -7.949 -9.57 9.109 1 94.12 147 GLU B CA 1
ATOM 2527 C C . GLU B 1 147 ? -8.836 -8.719 10.016 1 94.12 147 GLU B C 1
ATOM 2529 O O . GLU B 1 147 ? -10.07 -8.789 9.93 1 94.12 147 GLU B O 1
ATOM 2534 N N . TYR B 1 148 ? -8.242 -7.91 10.844 1 93.62 148 TYR B N 1
ATOM 2535 C CA . TYR B 1 148 ? -9.016 -7.027 11.719 1 93.62 148 TYR B CA 1
ATOM 2536 C C . TYR B 1 148 ? -9.773 -5.984 10.906 1 93.62 148 TYR B C 1
ATOM 2538 O O . TYR B 1 148 ? -10.914 -5.641 11.234 1 93.62 148 TYR B O 1
ATOM 2546 N N . SER B 1 149 ? -9.117 -5.496 9.898 1 91.56 149 SER B N 1
ATOM 2547 C CA . SER B 1 149 ? -9.781 -4.547 9.008 1 91.56 149 SER B CA 1
ATOM 2548 C C . SER B 1 149 ? -11.008 -5.164 8.359 1 91.56 149 SER B C 1
ATOM 2550 O O . SER B 1 149 ? -12.055 -4.516 8.234 1 91.56 149 SER B O 1
ATOM 2552 N N . SER B 1 150 ? -10.906 -6.41 7.941 1 91.12 150 SER B N 1
ATOM 2553 C CA . SER B 1 150 ? -12.008 -7.141 7.328 1 91.12 150 SER B CA 1
ATOM 2554 C C . SER B 1 150 ? -13.164 -7.336 8.305 1 91.12 150 SER B C 1
ATOM 2556 O O . SER B 1 150 ? -14.328 -7.176 7.945 1 91.12 150 SER B O 1
ATOM 2558 N N . GLN B 1 151 ? -12.852 -7.566 9.516 1 89.25 151 GLN B N 1
ATOM 2559 C CA . GLN B 1 151 ? -13.867 -7.82 10.539 1 89.25 151 GLN B CA 1
ATOM 2560 C C . GLN B 1 151 ? -14.609 -6.543 10.906 1 89.25 151 GLN B C 1
ATOM 2562 O O . GLN B 1 151 ? -15.805 -6.582 11.219 1 89.25 151 GLN B O 1
ATOM 2567 N N . LYS B 1 152 ? -13.883 -5.449 10.82 1 85.75 152 LYS B N 1
ATOM 2568 C CA . LYS B 1 152 ? -14.492 -4.152 11.109 1 85.75 152 LYS B CA 1
ATOM 2569 C C . LYS B 1 152 ? -15.625 -3.852 10.125 1 85.75 152 LYS B C 1
ATOM 2571 O O . LYS B 1 152 ? -16.625 -3.238 10.5 1 85.75 152 LYS B O 1
ATOM 2576 N N . LEU B 1 153 ? -15.531 -4.262 8.953 1 83.06 153 LEU B N 1
ATOM 2577 C CA . LEU B 1 153 ? -16.516 -3.975 7.906 1 83.06 153 LEU B CA 1
ATOM 2578 C C . LEU B 1 153 ? -17.688 -4.945 7.98 1 83.06 153 LEU B C 1
ATOM 2580 O O . LEU B 1 153 ? -18.797 -4.609 7.574 1 83.06 153 LEU B O 1
ATOM 2584 N N . LYS B 1 154 ? -17.438 -6.148 8.352 1 73.19 154 LYS B N 1
ATOM 2585 C CA . LYS B 1 154 ? -18.516 -7.121 8.484 1 73.19 154 LYS B CA 1
ATOM 2586 C C . LYS B 1 154 ? -19.453 -6.766 9.648 1 73.19 154 LYS B C 1
ATOM 2588 O O . LYS B 1 154 ? -20.641 -7.047 9.602 1 73.19 154 LYS B O 1
ATOM 2593 N N . LYS B 1 155 ? -18.906 -6.266 10.695 1 62.56 155 LYS B N 1
ATOM 2594 C CA . LYS B 1 155 ? -19.688 -5.891 11.867 1 62.56 155 LYS B CA 1
ATOM 2595 C C . LYS B 1 155 ? -20.562 -4.672 11.578 1 62.56 155 LYS B C 1
ATOM 2597 O O . LYS B 1 155 ? -21.609 -4.492 12.195 1 62.56 155 LYS B O 1
ATOM 2602 N N . LYS B 1 156 ? -20.156 -3.82 10.555 1 56.56 156 LYS B N 1
ATOM 2603 C CA . LYS B 1 156 ? -20.953 -2.637 10.289 1 56.56 156 LYS B CA 1
ATOM 2604 C C . LYS B 1 156 ? -22.062 -2.943 9.281 1 56.56 156 LYS B C 1
ATOM 2606 O O . LYS B 1 156 ? -22.938 -2.107 9.031 1 56.56 156 LYS B O 1
ATOM 2611 N N . ASN B 1 157 ? -22 -4.02 8.57 1 45.19 157 ASN B N 1
ATOM 2612 C CA . ASN B 1 157 ? -23.141 -4.461 7.758 1 45.19 157 ASN B CA 1
ATOM 2613 C C . ASN B 1 157 ? -24.109 -5.324 8.562 1 45.19 157 ASN B C 1
ATOM 2615 O O . ASN B 1 157 ? -23.688 -6.18 9.336 1 45.19 157 ASN B O 1
#

Nearest PDB structures (foldseek):
  5v10-assembly1_B-2  TM=8.623E-01  e=1.098E-07  Pseudomonas aeruginosa PAO1
  5kl9-assembly1_B  TM=8.162E-01  e=4.214E-08  Escherichia coli O157:H7
  5t06-assembly1_C  TM=8.561E-01  e=1.229E-07  Escherichia coli O157:H7
  5v10-assembly1_A-2  TM=8.439E-01  e=4.747E-07  Pseudomonas aeruginosa PAO1
  5vpj-assembly1_D  TM=8.401E-01  e=2.703E-07  Actinomadura verrucosospora